Protein AF-A0A7V3N917-F1 (afdb_monomer_lite)

Sequence (293 aa):
MSQDPRQLLKQELAMVSVADEQGWLEYLPLAARLAALGEPEPLARWPELVRPFGGCLEPLLVERSEEGIWDLEHSVGKDLGLGVIDAQDFFCFLRREGGILPERGSRMLAAWIEAAERTVLDEEAALTLRKFLRRFPLPVVDRLAVVDAAKSFAEESILAAAARPCPIVDYQWPPLPSSVPALAEVGQLDAGTPSDRLKRYFERLDVGVEMPSLGKLAVSRRIDDRWRVVIDIERDDGTVPDIEMVRLGRLPGQPATDAPGRWLVDLRPWEHLQRLRLMESPLVVGFQNGHRL

Secondary structure (DSSP, 8-state):
-PPPHHHHHHHHHHH---SSHHHHHHHHHHHHHHHHTT--HHHHTHHHHHGGGTTTHHHHHHHHHHHHHHHHHH--HHHHHHHHHHHHHHHHHHHHHGGGS-HHHHHHHHHHHHHHHHPPP-HHHHHHHHHHHHHS---GGGS-HHHHT---HHHHHHHHTTSPPSS-----PPPPPTTSPPHHHH--EETTEEPHHHHHHH-EEEEEEEETTTEEEEEEEEE-TTSEEEEEEEETTSPPP-EEEEEETTEEPEE-SSSTTEEEEE-TTS-HHHHHHHHTSPEEEEETTS-B-

Structure (mmCIF, N/CA/C/O backbone):
data_AF-A0A7V3N917-F1
#
_entry.id   AF-A0A7V3N917-F1
#
loop_
_atom_site.group_PDB
_atom_site.id
_atom_site.type_symbol
_atom_site.label_atom_id
_atom_site.label_alt_id
_atom_site.label_comp_id
_atom_site.label_asym_id
_atom_site.label_entity_id
_atom_site.label_seq_id
_atom_site.pdbx_PDB_ins_code
_atom_site.Cartn_x
_atom_site.Cartn_y
_atom_site.Cartn_z
_atom_site.occupancy
_atom_site.B_iso_or_equiv
_atom_site.auth_seq_id
_atom_site.auth_comp_id
_atom_site.auth_asym_id
_atom_site.auth_atom_id
_atom_site.pdbx_PDB_model_num
ATOM 1 N N . MET A 1 1 ? -14.183 17.933 -24.012 1.00 46.44 1 MET A N 1
ATOM 2 C CA . MET A 1 1 ? -13.471 17.027 -24.939 1.00 46.44 1 MET A CA 1
ATOM 3 C C . MET A 1 1 ? -12.402 16.314 -24.125 1.00 46.44 1 MET A C 1
ATOM 5 O O . MET A 1 1 ? -11.520 16.998 -23.630 1.00 46.44 1 MET A O 1
ATOM 9 N N . SER A 1 2 ? -12.527 15.007 -23.872 1.00 56.59 2 SER A N 1
ATOM 10 C CA . SER A 1 2 ? -11.475 14.255 -23.163 1.00 56.59 2 SER A CA 1
ATOM 11 C C . SER A 1 2 ? -10.289 14.101 -24.111 1.00 56.59 2 SER A C 1
ATOM 13 O O . SER A 1 2 ? -10.481 13.626 -25.229 1.00 56.59 2 SER A O 1
ATOM 15 N N . GLN A 1 3 ? -9.100 14.550 -23.711 1.00 76.25 3 GLN A N 1
ATOM 16 C CA . GLN A 1 3 ? -7.868 14.278 -24.457 1.00 76.25 3 GLN A CA 1
ATOM 17 C C . GLN A 1 3 ? -7.610 12.760 -24.479 1.00 76.25 3 GLN A C 1
ATOM 19 O O . GLN A 1 3 ? -7.934 12.073 -23.510 1.00 76.25 3 GLN A O 1
ATOM 24 N N . ASP A 1 4 ? -7.080 12.237 -25.591 1.00 89.19 4 ASP A N 1
ATOM 25 C CA . ASP A 1 4 ? -6.696 10.822 -25.718 1.00 89.19 4 ASP A CA 1
ATOM 26 C C . ASP A 1 4 ? -5.598 10.506 -24.679 1.00 89.19 4 ASP A C 1
ATOM 28 O O . ASP A 1 4 ? -4.537 11.139 -24.728 1.00 89.19 4 ASP A O 1
ATOM 32 N N . PRO A 1 5 ? -5.813 9.550 -23.752 1.00 87.62 5 PRO A N 1
ATOM 33 C CA . PRO A 1 5 ? -4.830 9.177 -22.734 1.00 87.62 5 PRO A CA 1
ATOM 34 C C . PRO A 1 5 ? -3.448 8.833 -23.293 1.00 87.62 5 PRO A C 1
ATOM 36 O O . PRO A 1 5 ? -2.439 9.141 -22.663 1.00 87.62 5 PRO A O 1
ATOM 39 N N . ARG A 1 6 ? -3.378 8.251 -24.497 1.00 91.94 6 ARG A N 1
ATOM 40 C CA . ARG A 1 6 ? -2.100 7.929 -25.150 1.00 91.94 6 ARG A CA 1
ATOM 41 C C . ARG A 1 6 ? -1.345 9.184 -25.563 1.00 91.94 6 ARG A C 1
ATOM 43 O O . ARG A 1 6 ? -0.131 9.243 -25.425 1.00 91.94 6 ARG A O 1
ATOM 50 N N . GLN A 1 7 ? -2.055 10.208 -26.036 1.00 93.06 7 GLN A N 1
ATOM 51 C CA . GLN A 1 7 ? -1.436 11.487 -26.389 1.00 93.06 7 GLN A CA 1
ATOM 52 C C . GLN A 1 7 ? -0.922 12.223 -25.151 1.00 93.06 7 GLN A C 1
ATOM 54 O O . GLN A 1 7 ? 0.152 12.812 -25.206 1.00 93.06 7 GLN A O 1
ATOM 59 N N . LEU A 1 8 ? -1.644 12.142 -24.031 1.00 91.00 8 LEU A N 1
ATOM 60 C CA . LEU A 1 8 ? -1.175 12.682 -22.754 1.00 91.00 8 LEU A CA 1
ATOM 61 C C . LEU A 1 8 ? 0.083 11.963 -22.261 1.00 91.00 8 LEU A C 1
ATOM 63 O O . LEU A 1 8 ? 1.068 12.622 -21.957 1.00 91.00 8 LEU A O 1
ATOM 67 N N . LEU A 1 9 ? 0.088 10.627 -22.260 1.00 91.44 9 LEU A N 1
ATOM 68 C CA . LEU A 1 9 ? 1.268 9.853 -21.867 1.00 91.44 9 LEU A CA 1
ATOM 69 C C . LEU A 1 9 ? 2.465 10.125 -22.781 1.00 91.44 9 LEU A C 1
ATOM 71 O O . LEU A 1 9 ? 3.581 10.235 -22.295 1.00 91.44 9 LEU A O 1
ATOM 75 N N . LYS A 1 10 ? 2.257 10.295 -24.092 1.00 93.75 10 LYS A N 1
ATOM 76 C CA . LYS A 1 10 ? 3.325 10.708 -25.018 1.00 93.75 10 LYS A CA 1
ATOM 77 C C . LYS A 1 10 ? 3.882 12.088 -24.699 1.00 93.75 10 LYS A C 1
ATOM 79 O O . LYS A 1 10 ? 5.085 12.287 -24.819 1.00 93.75 10 LYS A O 1
ATOM 84 N N . GLN A 1 11 ? 3.021 13.037 -24.334 1.00 93.31 11 GLN A N 1
ATOM 85 C CA . GLN A 1 11 ? 3.448 14.374 -23.922 1.00 93.31 11 GLN A CA 1
ATOM 86 C C . GLN A 1 11 ? 4.248 14.312 -22.623 1.00 93.31 11 GLN A C 1
ATOM 88 O O . GLN A 1 11 ? 5.310 14.919 -22.551 1.00 93.31 11 GLN A O 1
ATOM 93 N N . GLU A 1 12 ? 3.777 13.550 -21.635 1.00 91.94 12 GLU A N 1
ATOM 94 C CA . GLU A 1 12 ? 4.487 13.338 -20.370 1.00 91.94 12 GLU A CA 1
ATOM 95 C C . GLU A 1 12 ? 5.838 12.656 -20.609 1.00 91.94 12 GLU A C 1
ATOM 97 O O . GLU A 1 12 ? 6.865 13.190 -20.203 1.00 91.94 12 GLU A O 1
ATOM 102 N N . LEU A 1 13 ? 5.872 11.578 -21.394 1.00 92.69 13 LEU A N 1
ATOM 103 C CA . LEU A 1 13 ? 7.103 10.877 -21.756 1.00 92.69 13 LEU A CA 1
ATOM 104 C C . LEU A 1 13 ? 8.095 11.769 -22.522 1.00 92.69 13 LEU A C 1
ATOM 106 O O . LEU A 1 13 ? 9.300 11.656 -22.325 1.00 92.69 13 LEU A O 1
ATOM 110 N N . ALA A 1 14 ? 7.612 12.667 -23.386 1.00 91.62 14 ALA A N 1
ATOM 111 C CA . ALA A 1 14 ? 8.459 13.606 -24.122 1.00 91.62 14 ALA A CA 1
ATOM 112 C C . ALA A 1 14 ? 9.087 14.691 -23.229 1.00 91.62 14 ALA A C 1
ATOM 114 O O . ALA A 1 14 ? 10.061 15.319 -23.642 1.00 91.62 14 ALA A O 1
ATOM 115 N N . MET A 1 15 ? 8.536 14.923 -22.033 1.00 91.62 15 MET A N 1
ATOM 116 C CA . MET A 1 15 ? 9.111 15.828 -21.033 1.00 91.62 15 MET A CA 1
ATOM 117 C C . MET A 1 15 ? 10.143 15.139 -20.133 1.00 91.62 15 MET A C 1
ATOM 119 O O . MET A 1 15 ? 10.922 15.835 -19.484 1.00 91.62 15 MET A O 1
ATOM 123 N N . VAL A 1 16 ? 10.173 13.802 -20.096 1.00 91.25 16 VAL A N 1
ATOM 124 C CA . VAL A 1 16 ? 11.141 13.053 -19.288 1.00 91.25 16 VAL A CA 1
ATOM 125 C C . VAL A 1 16 ? 12.517 13.090 -19.951 1.00 91.25 16 VAL A C 1
ATOM 127 O O . VAL A 1 16 ? 12.701 12.666 -21.094 1.00 91.25 16 VAL A O 1
ATOM 130 N N . SER A 1 17 ? 13.505 13.583 -19.208 1.00 90.31 17 SER A N 1
ATOM 131 C CA . SER A 1 17 ? 14.905 13.590 -19.622 1.00 90.31 17 SER A CA 1
ATOM 132 C C . SER A 1 17 ? 15.619 12.364 -19.063 1.00 90.31 17 SER A C 1
ATOM 134 O O . SER A 1 17 ? 15.904 12.307 -17.873 1.00 90.31 17 SER A O 1
ATOM 136 N N . VAL A 1 18 ? 15.990 11.417 -19.925 1.00 87.81 18 VAL A N 1
ATOM 137 C CA . VAL A 1 18 ? 16.764 10.222 -19.537 1.00 87.81 18 VAL A CA 1
ATOM 138 C C . VAL A 1 18 ? 18.265 10.533 -19.566 1.00 87.81 18 VAL A C 1
ATOM 140 O O . VAL A 1 18 ? 19.016 10.002 -20.384 1.00 87.81 18 VAL A O 1
ATOM 143 N N . ALA A 1 19 ? 18.684 11.487 -18.734 1.00 87.69 19 ALA A N 1
ATOM 144 C CA . ALA A 1 19 ? 20.090 11.878 -18.592 1.00 87.69 19 ALA A CA 1
ATOM 145 C C . ALA A 1 19 ? 20.808 11.092 -17.482 1.00 87.69 19 ALA A C 1
ATOM 147 O O . ALA A 1 19 ? 22.032 10.973 -17.510 1.00 87.69 19 ALA A O 1
ATOM 148 N N . ASP A 1 20 ? 20.044 10.557 -16.533 1.00 87.81 20 ASP A N 1
ATOM 149 C CA . ASP A 1 20 ? 20.505 9.834 -15.355 1.00 87.81 20 ASP A CA 1
ATOM 150 C C . ASP A 1 20 ? 19.544 8.684 -14.990 1.00 87.81 20 ASP A C 1
ATOM 152 O O . ASP A 1 20 ? 18.555 8.417 -15.683 1.00 87.81 20 ASP A O 1
ATOM 156 N N . GLU A 1 21 ? 19.881 7.976 -13.912 1.00 87.50 21 GLU A N 1
ATOM 157 C CA . GLU A 1 21 ? 19.151 6.811 -13.404 1.00 87.50 21 GLU A CA 1
ATOM 158 C C . GLU A 1 21 ? 17.721 7.175 -12.975 1.00 87.50 21 GLU A C 1
ATOM 160 O O . GLU A 1 21 ? 16.782 6.431 -13.259 1.00 87.50 21 GLU A O 1
ATOM 165 N N . GLN A 1 22 ? 17.535 8.357 -12.380 1.00 87.31 22 GLN A N 1
ATOM 166 C CA . GLN A 1 22 ? 16.228 8.853 -11.950 1.00 87.31 22 GLN A CA 1
ATOM 167 C C . GLN A 1 22 ? 15.316 9.135 -13.149 1.00 87.31 22 GLN A C 1
ATOM 169 O O . GLN A 1 22 ? 14.180 8.665 -13.194 1.00 87.31 22 GLN A O 1
ATOM 174 N N . GLY A 1 23 ? 15.826 9.831 -14.167 1.00 89.00 23 GLY A N 1
ATOM 175 C CA . GLY A 1 23 ? 15.083 10.075 -15.400 1.00 89.00 23 GLY A CA 1
ATOM 176 C C . GLY A 1 23 ? 14.716 8.782 -16.132 1.00 89.00 23 GLY A C 1
ATOM 177 O O . GLY A 1 23 ? 13.667 8.698 -16.770 1.00 89.00 23 GLY A O 1
ATOM 178 N N . TRP A 1 24 ? 15.543 7.739 -16.018 1.00 90.50 24 TRP A N 1
ATOM 179 C CA . TRP A 1 24 ? 15.208 6.410 -16.531 1.00 90.50 24 TRP A CA 1
ATOM 180 C C . TRP A 1 24 ? 14.084 5.735 -15.731 1.00 90.50 24 TRP A C 1
ATOM 182 O O . TRP A 1 24 ? 13.151 5.199 -16.334 1.00 90.50 24 TRP A O 1
ATOM 192 N N . LEU A 1 25 ? 14.132 5.808 -14.398 1.00 89.69 25 LEU A N 1
ATOM 193 C CA . LEU A 1 25 ? 13.080 5.292 -13.516 1.00 89.69 25 LEU A CA 1
ATOM 194 C C . LEU A 1 25 ? 11.744 6.027 -13.695 1.00 89.69 25 LEU A C 1
ATOM 196 O O . LEU A 1 25 ? 10.700 5.410 -13.526 1.00 89.69 25 LEU A O 1
ATOM 200 N N . GLU A 1 26 ? 11.752 7.300 -14.092 1.00 91.06 26 GLU A N 1
ATOM 201 C CA . GLU A 1 26 ? 10.542 8.059 -14.449 1.00 91.06 26 GLU A CA 1
ATOM 202 C C . GLU A 1 26 ? 10.021 7.714 -15.854 1.00 91.06 26 GLU A C 1
ATOM 204 O O . GLU A 1 26 ? 8.813 7.675 -16.100 1.00 91.06 26 GLU A O 1
ATOM 209 N N . TYR A 1 27 ? 10.928 7.433 -16.792 1.00 94.31 27 TYR A N 1
ATOM 210 C CA . TYR A 1 27 ? 10.584 7.063 -18.164 1.00 94.31 27 TYR A CA 1
ATOM 211 C C . TYR A 1 27 ? 9.875 5.707 -18.236 1.00 94.31 27 TYR A C 1
ATOM 213 O O . TYR A 1 27 ? 8.898 5.533 -18.973 1.00 94.31 27 TYR A O 1
ATOM 221 N N . LEU A 1 28 ? 10.396 4.728 -17.497 1.00 93.38 28 LEU A N 1
ATOM 222 C CA . LEU A 1 28 ? 10.034 3.325 -17.647 1.00 93.38 28 LEU A CA 1
ATOM 223 C C . LEU A 1 28 ? 8.551 3.026 -17.338 1.00 93.38 28 LEU A C 1
ATOM 225 O O . LEU A 1 28 ? 7.911 2.389 -18.181 1.00 93.38 28 LEU A O 1
ATOM 229 N N . PRO A 1 29 ? 7.958 3.523 -16.233 1.00 92.44 29 PRO A N 1
ATOM 230 C CA . PRO A 1 29 ? 6.534 3.367 -15.933 1.00 92.44 29 PRO A CA 1
ATOM 231 C C . PRO A 1 29 ? 5.626 3.897 -17.049 1.00 92.44 29 PRO A C 1
ATOM 233 O O . PRO A 1 29 ? 4.689 3.224 -17.489 1.00 92.44 29 PRO A O 1
ATOM 236 N N . LEU A 1 30 ? 5.937 5.089 -17.566 1.00 93.75 30 LEU A N 1
ATOM 237 C CA . LEU A 1 30 ? 5.159 5.746 -18.618 1.00 93.75 30 LEU A CA 1
ATOM 238 C C . LEU A 1 30 ? 5.235 4.972 -19.940 1.00 93.75 30 LEU A C 1
ATOM 240 O O . LEU A 1 30 ? 4.216 4.767 -20.609 1.00 93.75 30 LEU A O 1
ATOM 244 N N . ALA A 1 31 ? 6.431 4.507 -20.308 1.00 95.94 31 ALA A N 1
ATOM 245 C CA . ALA A 1 31 ? 6.647 3.696 -21.500 1.00 95.94 31 ALA A CA 1
ATOM 246 C C . ALA A 1 31 ? 5.937 2.334 -21.398 1.00 95.94 31 ALA A C 1
ATOM 248 O O . ALA A 1 31 ? 5.291 1.901 -22.356 1.00 95.94 31 ALA A O 1
ATOM 249 N N . ALA A 1 32 ? 5.987 1.688 -20.229 1.00 95.19 32 ALA A N 1
ATOM 250 C CA . ALA A 1 32 ? 5.295 0.429 -19.966 1.00 95.19 32 ALA A CA 1
ATOM 251 C C . ALA A 1 32 ? 3.768 0.572 -20.061 1.00 95.19 32 ALA A C 1
ATOM 253 O O . ALA A 1 32 ? 3.099 -0.270 -20.670 1.00 95.19 32 ALA A O 1
ATOM 254 N N . ARG A 1 33 ? 3.211 1.672 -19.541 1.00 94.38 33 ARG A N 1
ATOM 255 C CA . ARG A 1 33 ? 1.780 1.978 -19.652 1.00 94.38 33 ARG A CA 1
ATOM 256 C C . ARG A 1 33 ? 1.350 2.260 -21.092 1.00 94.38 33 ARG A C 1
ATOM 258 O O . ARG A 1 33 ? 0.297 1.785 -21.517 1.00 94.38 33 ARG A O 1
ATOM 265 N N . LEU A 1 34 ? 2.157 2.985 -21.869 1.00 95.38 34 LEU A N 1
ATOM 266 C CA . LEU A 1 34 ? 1.914 3.178 -23.306 1.00 95.38 34 LEU A CA 1
ATOM 267 C C . LEU A 1 34 ? 1.905 1.845 -24.062 1.00 95.38 34 LEU A C 1
ATOM 269 O O . LEU A 1 34 ? 0.990 1.598 -24.850 1.00 95.38 34 LEU A O 1
ATOM 273 N N . ALA A 1 35 ? 2.845 0.950 -23.751 1.00 95.12 35 ALA A N 1
ATOM 274 C CA . ALA A 1 35 ? 2.877 -0.389 -24.327 1.00 95.12 35 ALA A CA 1
ATOM 275 C C . ALA A 1 35 ? 1.623 -1.203 -23.970 1.00 95.12 35 ALA A C 1
ATOM 277 O O . ALA A 1 35 ? 1.084 -1.915 -24.819 1.00 95.12 35 ALA A O 1
ATOM 278 N N . ALA A 1 36 ? 1.104 -1.067 -22.747 1.00 92.75 36 ALA A N 1
ATOM 279 C CA . ALA A 1 36 ? -0.171 -1.667 -22.351 1.00 92.75 36 ALA A CA 1
ATOM 280 C C . ALA A 1 36 ? -1.385 -1.086 -23.088 1.00 92.75 36 ALA A C 1
ATOM 282 O O . ALA A 1 36 ? -2.365 -1.789 -23.329 1.00 92.75 36 ALA A O 1
ATOM 283 N N . LEU A 1 37 ? -1.297 0.163 -23.535 1.00 92.69 37 LEU A N 1
ATOM 284 C CA . LEU A 1 37 ? -2.304 0.815 -24.371 1.00 92.69 37 LEU A CA 1
ATOM 285 C C . LEU A 1 37 ? -2.124 0.567 -25.878 1.00 92.69 37 LEU A C 1
ATOM 287 O O . LEU A 1 37 ? -2.827 1.180 -26.688 1.00 92.69 37 LEU A O 1
ATOM 291 N N . GLY A 1 38 ? -1.229 -0.349 -26.256 1.00 92.25 38 GLY A N 1
ATOM 292 C CA . GLY A 1 38 ? -1.011 -0.769 -27.640 1.00 92.25 38 GLY A CA 1
ATOM 293 C C . GLY A 1 38 ? 0.040 0.040 -28.397 1.00 92.25 38 GLY A C 1
ATOM 294 O O . GLY A 1 38 ? 0.096 -0.064 -29.618 1.00 92.25 38 GLY A O 1
ATOM 295 N N . GLU A 1 39 ? 0.861 0.828 -27.700 1.00 95.12 39 GLU A N 1
ATOM 296 C CA . GLU A 1 39 ? 1.966 1.601 -28.277 1.00 95.12 39 GLU A CA 1
ATOM 297 C C . GLU A 1 39 ? 3.311 1.150 -27.683 1.00 95.12 39 GLU A C 1
ATOM 299 O O . GLU A 1 39 ? 3.798 1.758 -26.727 1.00 95.12 39 GLU A O 1
ATOM 304 N N . PRO A 1 40 ? 3.888 0.034 -28.167 1.00 94.62 40 PRO A N 1
ATOM 305 C CA . PRO A 1 40 ? 5.074 -0.580 -27.571 1.00 94.62 40 PRO A CA 1
ATOM 306 C C . PRO A 1 40 ? 6.393 0.119 -27.925 1.00 94.62 40 PRO A C 1
ATOM 308 O O . PRO A 1 40 ? 7.401 -0.127 -27.264 1.00 94.62 40 PRO A O 1
ATOM 311 N N . GLU A 1 41 ? 6.421 0.971 -28.952 1.00 94.94 41 GLU A N 1
ATOM 312 C CA . GLU A 1 41 ? 7.646 1.583 -29.480 1.00 94.94 41 GLU A CA 1
ATOM 313 C C . GLU A 1 41 ? 8.460 2.355 -28.432 1.00 94.94 41 GLU A C 1
ATOM 315 O O . GLU A 1 41 ? 9.686 2.237 -28.453 1.00 94.94 41 GLU A O 1
ATOM 320 N N . PRO A 1 42 ? 7.855 3.123 -27.503 1.00 94.50 42 PRO A N 1
ATOM 321 C CA . PRO A 1 42 ? 8.616 3.766 -26.443 1.00 94.50 42 PRO A CA 1
ATOM 322 C C . PRO A 1 42 ? 9.271 2.746 -25.512 1.00 94.50 42 PRO A C 1
ATOM 324 O O . PRO A 1 42 ? 10.465 2.845 -25.245 1.00 94.50 42 PRO A O 1
ATOM 327 N N . LEU A 1 43 ? 8.529 1.720 -25.082 1.00 95.50 43 LEU A N 1
ATOM 328 C CA . LEU A 1 43 ? 9.081 0.694 -24.202 1.00 95.50 43 LEU A CA 1
ATOM 329 C C . LEU A 1 43 ? 10.242 -0.038 -24.876 1.00 95.50 43 LEU A C 1
ATOM 331 O O . LEU A 1 43 ? 11.282 -0.190 -24.255 1.00 95.50 43 LEU A O 1
ATOM 335 N N . ALA A 1 44 ? 10.134 -0.387 -26.158 1.00 93.81 44 ALA A N 1
ATOM 336 C CA . ALA A 1 44 ? 11.188 -1.095 -26.890 1.00 93.81 44 ALA A CA 1
ATOM 337 C C . ALA A 1 44 ? 12.564 -0.387 -26.885 1.00 93.81 44 ALA A C 1
ATOM 339 O O . ALA A 1 44 ? 13.584 -1.024 -27.142 1.00 93.81 44 ALA A O 1
ATOM 340 N N . ARG A 1 45 ? 12.617 0.918 -26.580 1.00 92.56 45 ARG A N 1
ATOM 341 C CA . ARG A 1 45 ? 13.859 1.703 -26.481 1.00 92.56 45 ARG A CA 1
ATOM 342 C C . ARG A 1 45 ? 14.557 1.581 -25.128 1.00 92.56 45 ARG A C 1
ATOM 344 O O . ARG A 1 45 ? 15.710 1.997 -25.008 1.00 92.56 45 ARG A O 1
ATOM 351 N N . TRP A 1 46 ? 13.898 1.023 -24.112 1.00 91.38 46 TRP A N 1
ATOM 352 C CA . TRP A 1 46 ? 14.435 0.937 -22.752 1.00 91.38 46 TRP A CA 1
ATOM 353 C C . TRP A 1 46 ? 15.840 0.297 -22.669 1.00 91.38 46 TRP A C 1
ATOM 355 O O . TRP A 1 46 ? 16.658 0.836 -21.916 1.00 91.38 46 TRP A O 1
ATOM 365 N N . PRO A 1 47 ? 16.198 -0.754 -23.449 1.00 89.94 47 PRO A N 1
ATOM 366 C CA . PRO A 1 47 ? 17.524 -1.368 -23.355 1.00 89.94 47 PRO A CA 1
ATOM 367 C C . PRO A 1 47 ? 18.641 -0.446 -23.859 1.00 89.94 47 PRO A C 1
ATOM 369 O O . PRO A 1 47 ? 19.772 -0.500 -23.381 1.00 89.94 47 PRO A O 1
ATOM 372 N N . GLU A 1 48 ? 18.341 0.417 -24.833 1.00 90.75 48 GLU A N 1
ATOM 373 C CA . GLU A 1 48 ? 19.294 1.412 -25.332 1.00 90.75 48 GLU A CA 1
ATOM 374 C C . GLU A 1 48 ? 19.482 2.539 -24.318 1.00 90.75 48 GLU A C 1
ATOM 376 O O . GLU A 1 48 ? 20.606 2.987 -24.095 1.00 90.75 48 GLU A O 1
ATOM 381 N N . LEU A 1 49 ? 18.383 2.955 -23.683 1.00 89.31 49 LEU A N 1
ATOM 382 C CA . LEU A 1 49 ? 18.355 4.027 -22.692 1.00 89.31 49 LEU A CA 1
ATOM 383 C C . LEU A 1 49 ? 19.058 3.646 -21.388 1.00 89.31 49 LEU A C 1
ATOM 385 O O . LEU A 1 49 ? 19.657 4.511 -20.764 1.00 89.31 49 LEU A O 1
ATOM 389 N N . VAL A 1 50 ? 19.019 2.370 -20.994 1.00 88.00 50 VAL A N 1
ATOM 390 C CA . VAL A 1 50 ? 19.678 1.896 -19.767 1.00 88.00 50 VAL A CA 1
ATOM 391 C C . VAL A 1 50 ? 21.173 1.618 -19.955 1.00 88.00 50 VAL A C 1
ATOM 393 O O . VAL A 1 50 ? 21.934 1.550 -18.994 1.00 88.00 50 VAL A O 1
ATOM 396 N N . ARG A 1 51 ? 21.620 1.447 -21.206 1.00 86.69 51 ARG A N 1
ATOM 397 C CA . ARG A 1 51 ? 23.000 1.076 -21.556 1.00 86.69 51 ARG A CA 1
ATOM 398 C C . ARG A 1 51 ? 24.081 1.988 -20.949 1.00 86.69 51 ARG A C 1
ATOM 400 O O . ARG A 1 51 ? 25.123 1.446 -20.574 1.00 86.69 51 ARG A O 1
ATOM 407 N N . PRO A 1 52 ? 23.894 3.322 -20.849 1.00 85.50 52 PRO A N 1
ATOM 408 C CA . PRO A 1 52 ? 24.856 4.209 -20.194 1.00 85.50 52 PRO A CA 1
ATOM 409 C C . PRO A 1 52 ? 25.053 3.906 -18.702 1.00 85.50 52 PRO A C 1
ATOM 411 O O . PRO A 1 52 ? 26.141 4.140 -18.186 1.00 85.50 52 PRO A O 1
ATOM 414 N N . PHE A 1 53 ? 24.055 3.320 -18.033 1.00 80.06 53 PHE A N 1
ATOM 415 C CA . PHE A 1 53 ? 24.075 2.954 -16.609 1.00 80.06 53 PHE A CA 1
ATOM 416 C C . PHE A 1 53 ? 24.642 1.538 -16.388 1.00 80.06 53 PHE A C 1
ATOM 418 O O . PHE A 1 53 ? 24.167 0.785 -15.543 1.00 80.06 53 PHE A O 1
ATOM 425 N N . GLY A 1 54 ? 25.605 1.123 -17.220 1.00 66.12 54 GLY A N 1
ATOM 426 C CA . GLY A 1 54 ? 26.080 -0.260 -17.345 1.00 66.12 54 GLY A CA 1
ATOM 427 C C . GLY A 1 54 ? 26.245 -1.014 -16.017 1.00 66.12 54 GLY A C 1
ATOM 428 O O . GLY A 1 54 ? 26.832 -0.507 -15.072 1.00 66.12 54 GLY A O 1
ATOM 429 N N . GLY A 1 55 ? 25.733 -2.247 -15.945 1.00 72.38 55 GLY A N 1
ATOM 430 C CA . GLY A 1 55 ? 25.793 -3.099 -14.745 1.00 72.38 55 GLY A CA 1
ATOM 431 C C . GLY A 1 55 ? 24.925 -2.642 -13.560 1.00 72.38 55 GLY A C 1
ATOM 432 O O . GLY A 1 55 ? 24.574 -3.482 -12.735 1.00 72.38 55 GLY A O 1
ATOM 433 N N . CYS A 1 56 ? 24.516 -1.370 -13.500 1.00 82.69 56 CYS A N 1
ATOM 434 C CA . CYS A 1 56 ? 23.708 -0.805 -12.416 1.00 82.69 56 CYS A CA 1
ATOM 435 C C . CYS A 1 56 ? 22.214 -1.130 -12.529 1.00 82.69 56 CYS A C 1
ATOM 437 O O . CYS A 1 56 ? 21.485 -0.912 -11.573 1.00 82.69 56 CYS A O 1
ATOM 439 N N . LEU A 1 57 ? 21.751 -1.706 -13.645 1.00 86.81 57 LEU A N 1
ATOM 440 C CA . LEU A 1 57 ? 20.341 -2.069 -13.830 1.00 86.81 57 LEU A CA 1
ATOM 441 C C . LEU A 1 57 ? 19.807 -2.977 -12.713 1.00 86.81 57 LEU A C 1
ATOM 443 O O . LEU A 1 57 ? 18.723 -2.735 -12.197 1.00 86.81 57 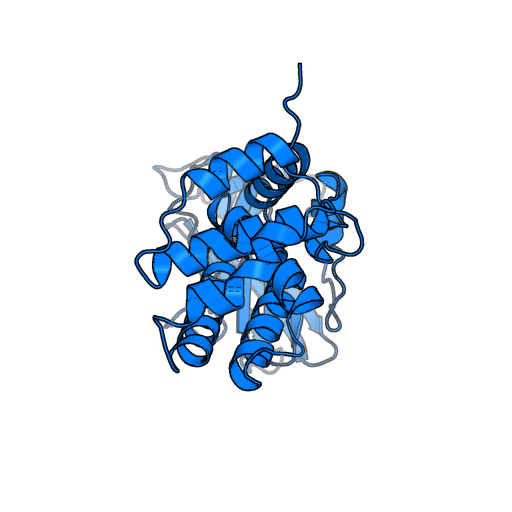LEU A O 1
ATOM 447 N N . GLU A 1 58 ? 20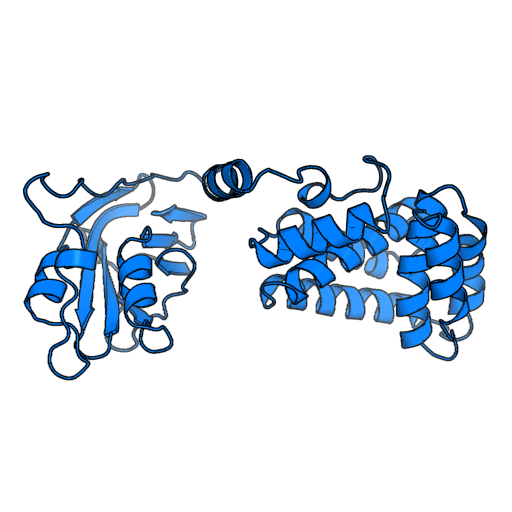.543 -4.029 -12.343 1.00 90.56 58 GLU A N 1
ATOM 448 C CA . GLU A 1 58 ? 20.097 -4.911 -11.260 1.00 90.56 58 GLU A CA 1
ATOM 449 C C . GLU A 1 58 ? 20.058 -4.178 -9.908 1.00 90.56 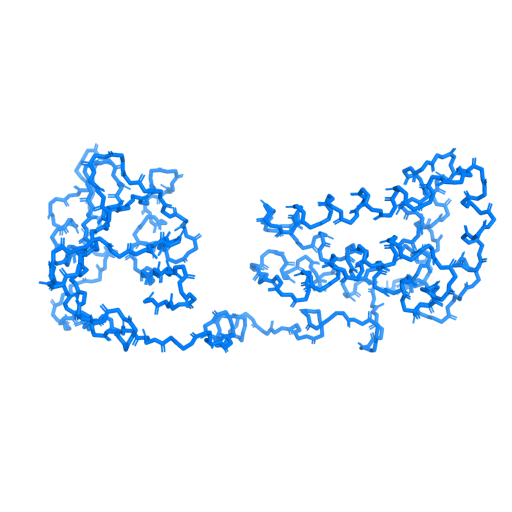58 GLU A C 1
ATOM 451 O O . GLU A 1 58 ? 18.993 -4.199 -9.293 1.00 90.56 58 GLU A O 1
ATOM 456 N N . PRO A 1 59 ? 21.133 -3.496 -9.458 1.00 92.06 59 PRO A N 1
ATOM 457 C CA . PRO A 1 59 ? 21.086 -2.646 -8.268 1.00 92.06 59 PRO A CA 1
ATOM 458 C C . PRO A 1 59 ? 19.929 -1.642 -8.258 1.00 92.06 59 PRO A C 1
ATOM 460 O O . PRO A 1 59 ? 19.206 -1.594 -7.272 1.00 92.06 59 PRO A O 1
ATOM 463 N N . LEU A 1 60 ? 19.696 -0.923 -9.359 1.00 91.25 60 LEU A N 1
ATOM 464 C CA . LEU A 1 60 ? 18.638 0.086 -9.467 1.00 91.25 60 LEU A CA 1
ATOM 465 C C . LEU A 1 60 ? 17.242 -0.511 -9.301 1.00 91.25 60 LEU A C 1
ATOM 467 O O . LEU A 1 60 ? 16.401 0.048 -8.605 1.00 91.25 60 LEU A O 1
ATOM 471 N N . LEU A 1 61 ? 16.981 -1.662 -9.927 1.00 91.25 61 LEU A N 1
ATOM 472 C CA . LEU A 1 61 ? 15.693 -2.341 -9.776 1.00 91.25 61 LEU A CA 1
ATOM 473 C C . LEU A 1 61 ? 15.503 -2.891 -8.366 1.00 91.25 61 LEU A C 1
ATOM 475 O O . LEU A 1 61 ? 14.383 -2.876 -7.861 1.00 91.25 61 LEU A O 1
ATOM 479 N N . VAL A 1 62 ? 16.573 -3.388 -7.740 1.00 93.62 62 VAL A N 1
ATOM 480 C CA . VAL A 1 62 ? 16.536 -3.858 -6.352 1.00 93.62 62 VAL A CA 1
ATOM 481 C C . VAL A 1 62 ? 16.223 -2.692 -5.418 1.00 93.62 62 VAL A C 1
ATOM 483 O O . VAL A 1 62 ? 15.239 -2.776 -4.693 1.00 93.62 62 VAL A O 1
ATOM 486 N N . GLU A 1 63 ? 16.993 -1.607 -5.493 1.00 94.12 63 GLU A N 1
ATOM 487 C CA . GLU A 1 63 ? 16.822 -0.410 -4.664 1.00 94.12 63 GLU A CA 1
ATOM 488 C C . GLU A 1 63 ? 15.423 0.182 -4.834 1.00 94.12 63 GLU A C 1
ATOM 490 O O . GLU A 1 63 ? 14.698 0.335 -3.855 1.00 94.12 63 GLU A O 1
ATOM 495 N N . ARG A 1 64 ? 14.969 0.379 -6.080 1.00 94.12 64 ARG A N 1
ATOM 496 C CA . ARG A 1 64 ? 13.623 0.904 -6.331 1.00 94.12 64 ARG A CA 1
ATOM 497 C C . ARG A 1 64 ? 12.520 -0.005 -5.786 1.00 94.12 64 ARG A C 1
ATOM 499 O O . ARG A 1 64 ? 11.498 0.487 -5.318 1.00 94.12 64 ARG A O 1
ATOM 506 N N . SER A 1 65 ? 12.705 -1.324 -5.848 1.00 94.44 65 SER A N 1
ATOM 507 C CA . SER A 1 65 ? 11.738 -2.277 -5.287 1.00 94.44 65 SER A CA 1
ATOM 508 C C . SER A 1 65 ? 11.725 -2.244 -3.759 1.00 94.44 65 SER A C 1
ATOM 510 O O . SER A 1 65 ? 10.659 -2.350 -3.163 1.00 94.44 65 SER A O 1
ATOM 512 N N . GLU A 1 66 ? 12.889 -2.108 -3.119 1.00 93.19 66 GLU A N 1
ATOM 513 C CA . GLU A 1 66 ? 13.011 -1.996 -1.661 1.00 93.19 66 GLU A CA 1
ATOM 514 C C . GLU A 1 66 ? 12.364 -0.702 -1.152 1.00 93.19 66 GLU A C 1
ATOM 516 O O . GLU A 1 66 ? 11.558 -0.753 -0.221 1.00 93.19 66 GLU A O 1
ATOM 521 N N . GLU A 1 67 ? 12.632 0.428 -1.811 1.00 93.88 67 GLU A N 1
ATOM 522 C CA . GLU A 1 67 ? 11.946 1.699 -1.552 1.00 93.88 67 GLU A CA 1
ATOM 523 C C . GLU A 1 67 ? 10.436 1.569 -1.743 1.00 93.88 67 GLU A C 1
ATOM 525 O O . GLU A 1 67 ? 9.665 1.957 -0.874 1.00 93.88 67 GLU A O 1
ATOM 530 N N . GLY A 1 68 ? 10.006 0.966 -2.853 1.00 92.81 68 GLY A N 1
ATOM 531 C CA . GLY A 1 68 ? 8.593 0.790 -3.157 1.00 92.81 68 GLY A CA 1
ATOM 532 C C . GLY A 1 68 ? 7.859 -0.080 -2.135 1.00 92.81 68 GLY A C 1
ATOM 533 O O . GLY A 1 68 ? 6.715 0.214 -1.792 1.00 92.81 68 GLY A O 1
ATOM 534 N N . ILE A 1 69 ? 8.497 -1.132 -1.615 1.00 87.06 69 ILE A N 1
ATOM 535 C CA . ILE A 1 69 ? 7.943 -1.941 -0.518 1.00 87.06 69 ILE A CA 1
ATOM 536 C C . ILE A 1 69 ? 7.844 -1.100 0.755 1.00 87.06 69 ILE A C 1
ATOM 538 O O . ILE A 1 69 ? 6.789 -1.079 1.390 1.00 87.06 69 ILE A O 1
ATOM 542 N N . TRP A 1 70 ? 8.909 -0.377 1.103 1.00 89.12 70 TRP A N 1
ATOM 543 C CA . TRP A 1 70 ? 8.922 0.483 2.283 1.00 89.12 70 TRP A CA 1
ATOM 544 C C . TRP A 1 70 ? 7.827 1.559 2.213 1.00 89.12 70 TRP A C 1
ATOM 546 O O . TRP A 1 70 ? 7.090 1.747 3.184 1.00 89.12 70 TRP A O 1
ATOM 556 N N . ASP A 1 71 ? 7.656 2.201 1.055 1.00 88.88 71 ASP A N 1
ATOM 557 C CA . ASP A 1 71 ? 6.622 3.205 0.811 1.00 88.88 71 ASP A CA 1
ATOM 558 C C . ASP A 1 71 ? 5.222 2.615 1.009 1.00 88.88 71 ASP A C 1
ATOM 560 O O . ASP A 1 71 ? 4.381 3.244 1.647 1.00 88.88 71 ASP A O 1
ATOM 564 N N . LEU A 1 72 ? 4.959 1.397 0.524 1.00 83.12 72 LEU A N 1
ATOM 565 C CA . LEU A 1 72 ? 3.661 0.733 0.703 1.00 83.12 72 LEU A CA 1
ATOM 566 C C . LEU A 1 72 ? 3.351 0.405 2.170 1.00 83.12 72 LEU A C 1
ATOM 568 O O . LEU A 1 72 ? 2.183 0.406 2.558 1.00 83.12 72 LEU A O 1
ATOM 572 N N . GLU A 1 73 ? 4.371 0.108 2.974 1.00 82.94 73 GLU A N 1
ATOM 573 C CA . GLU A 1 73 ? 4.222 -0.225 4.395 1.00 82.94 73 GLU A CA 1
ATOM 574 C C . GLU A 1 73 ? 4.015 1.012 5.280 1.00 82.94 73 GLU A C 1
ATOM 576 O O . GLU A 1 73 ? 3.334 0.929 6.306 1.00 82.94 73 GLU A O 1
ATOM 581 N N . HIS A 1 74 ? 4.589 2.154 4.891 1.00 77.44 74 HIS A N 1
ATOM 582 C CA . HIS A 1 74 ? 4.664 3.347 5.741 1.00 77.44 74 HIS A CA 1
ATOM 583 C C . HIS A 1 74 ? 3.835 4.533 5.233 1.00 77.44 74 HIS A C 1
ATOM 585 O O . HIS A 1 74 ? 3.609 5.483 5.988 1.00 77.44 74 HIS A O 1
ATOM 591 N N . SER A 1 75 ? 3.356 4.495 3.989 1.00 73.88 75 SER A N 1
ATOM 592 C CA . SER A 1 75 ? 2.541 5.565 3.412 1.00 73.88 75 SER A CA 1
ATOM 593 C C . SER A 1 75 ? 1.054 5.381 3.685 1.00 73.88 75 SER A C 1
ATOM 595 O O . SER A 1 75 ? 0.540 4.278 3.863 1.00 73.88 75 SER A O 1
ATOM 597 N N . VAL A 1 76 ? 0.331 6.497 3.655 1.00 69.25 76 VAL A N 1
ATOM 598 C CA . VAL A 1 76 ? -1.131 6.545 3.747 1.00 69.25 76 VAL A CA 1
ATOM 599 C C . VAL A 1 76 ? -1.682 7.552 2.745 1.00 69.25 76 VAL A C 1
ATOM 601 O O . VAL A 1 76 ? -0.956 8.387 2.203 1.00 69.25 76 VAL A O 1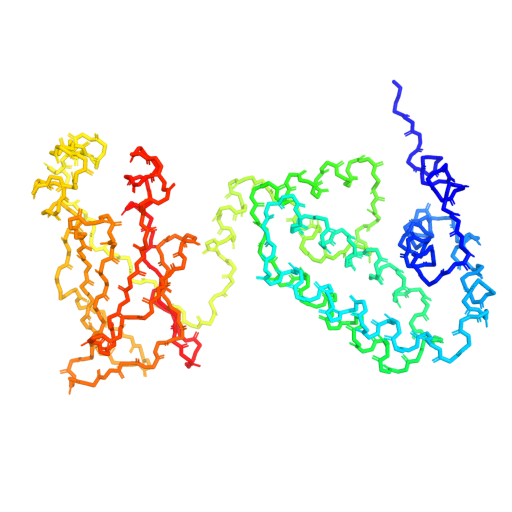
ATOM 604 N N . GLY A 1 77 ? -2.984 7.491 2.501 1.00 74.38 77 GLY A N 1
ATOM 605 C CA . GLY A 1 77 ? -3.705 8.464 1.703 1.00 74.38 77 GLY A CA 1
ATOM 606 C C . GLY A 1 77 ? -3.187 8.548 0.275 1.00 74.38 77 GLY A C 1
ATOM 607 O O . GLY A 1 77 ? -2.998 7.545 -0.416 1.00 74.38 77 GLY A O 1
ATOM 608 N N . LYS A 1 78 ? -2.968 9.775 -0.196 1.00 78.69 78 LYS A N 1
ATOM 609 C CA . LYS A 1 78 ? -2.521 10.026 -1.567 1.00 78.69 78 LYS A CA 1
ATOM 610 C C . LYS A 1 78 ? -1.209 9.309 -1.901 1.00 78.69 78 LYS A C 1
ATOM 612 O O . LYS A 1 78 ? -1.112 8.756 -2.995 1.00 78.69 78 LYS A O 1
ATOM 617 N N . ASP A 1 79 ? -0.246 9.302 -0.987 1.00 80.38 79 ASP A N 1
ATOM 618 C CA . ASP A 1 79 ? 1.093 8.757 -1.238 1.00 80.38 79 ASP A CA 1
ATOM 619 C C . ASP A 1 79 ? 1.046 7.232 -1.382 1.00 80.38 79 ASP A C 1
ATOM 621 O O . ASP A 1 79 ? 1.617 6.683 -2.321 1.00 80.38 79 ASP A O 1
ATOM 625 N N . LEU A 1 80 ? 0.220 6.560 -0.570 1.00 83.38 80 LEU A N 1
ATOM 626 C CA . LEU A 1 80 ? -0.082 5.136 -0.744 1.00 83.38 80 LEU A CA 1
ATOM 627 C C . LEU A 1 80 ? -0.716 4.851 -2.115 1.00 83.38 80 LEU A C 1
ATOM 629 O O . LEU A 1 80 ? -0.360 3.890 -2.796 1.00 83.38 80 LEU A O 1
ATOM 633 N N . GLY A 1 81 ? -1.645 5.709 -2.548 1.00 85.12 81 GLY A N 1
ATOM 634 C CA . GLY A 1 81 ? -2.257 5.613 -3.872 1.00 85.12 81 GLY A CA 1
ATOM 635 C C . GLY A 1 81 ? -1.244 5.751 -5.014 1.00 85.12 81 GLY A C 1
ATOM 636 O O . GLY A 1 81 ? -1.364 5.040 -6.010 1.00 85.12 81 GLY A O 1
ATOM 637 N N . LEU A 1 82 ? -0.252 6.636 -4.871 1.00 93.00 82 LEU A N 1
ATOM 638 C CA . LEU A 1 82 ? 0.839 6.803 -5.837 1.00 93.00 82 LEU A CA 1
ATOM 639 C C . LEU A 1 82 ? 1.777 5.590 -5.849 1.00 93.00 82 LEU A C 1
ATOM 641 O O . LEU A 1 82 ? 2.066 5.081 -6.927 1.00 93.00 82 LEU A O 1
ATOM 645 N N . GLY A 1 83 ? 2.158 5.056 -4.685 1.00 94.00 83 GLY A N 1
ATOM 646 C CA . GLY A 1 83 ? 3.006 3.859 -4.602 1.00 94.00 83 GLY A CA 1
ATOM 647 C C . GLY A 1 83 ? 2.394 2.633 -5.293 1.00 94.00 83 GLY A C 1
ATOM 648 O O . GLY A 1 83 ? 3.085 1.878 -5.974 1.00 94.00 83 GLY A O 1
ATOM 649 N N . VAL A 1 84 ? 1.071 2.462 -5.201 1.00 92.44 84 VAL A N 1
ATOM 650 C CA . VAL A 1 84 ? 0.350 1.378 -5.898 1.00 92.44 84 VAL A CA 1
ATOM 651 C C . VAL A 1 84 ? 0.267 1.616 -7.410 1.00 92.44 84 VAL A C 1
ATOM 653 O O . VAL A 1 84 ? 0.312 0.659 -8.186 1.00 92.44 84 VAL A O 1
ATOM 656 N N . ILE A 1 85 ? 0.150 2.875 -7.847 1.00 93.94 85 ILE A N 1
ATOM 657 C CA . ILE A 1 85 ? 0.204 3.234 -9.273 1.00 93.94 85 ILE A CA 1
ATOM 658 C C . ILE A 1 85 ? 1.573 2.867 -9.853 1.00 93.94 85 ILE A C 1
ATOM 660 O O . ILE A 1 85 ? 1.621 2.206 -10.892 1.00 93.94 85 ILE A O 1
ATOM 664 N N . ASP A 1 86 ? 2.650 3.228 -9.155 1.00 94.56 86 ASP A N 1
ATOM 665 C CA . ASP A 1 86 ? 4.019 2.901 -9.548 1.00 94.56 86 ASP A CA 1
ATOM 666 C C . ASP A 1 86 ? 4.216 1.386 -9.649 1.00 94.56 86 ASP A C 1
ATOM 668 O O . ASP A 1 86 ? 4.625 0.886 -10.698 1.00 94.56 86 ASP A O 1
ATOM 672 N N . ALA A 1 87 ? 3.841 0.634 -8.608 1.00 94.38 87 ALA A N 1
ATOM 673 C CA . ALA A 1 87 ? 3.943 -0.825 -8.609 1.00 94.38 87 ALA A CA 1
ATOM 674 C C . ALA A 1 87 ? 3.192 -1.458 -9.795 1.00 94.38 87 ALA A C 1
ATOM 676 O O . ALA A 1 87 ? 3.673 -2.409 -10.413 1.00 94.38 87 ALA A O 1
ATOM 677 N N . GLN A 1 88 ? 2.030 -0.912 -10.168 1.00 92.38 88 GLN A N 1
ATOM 678 C CA . GLN A 1 88 ? 1.277 -1.386 -11.328 1.00 92.38 88 GLN A CA 1
ATOM 679 C C . GLN A 1 88 ? 1.967 -1.082 -12.664 1.00 92.38 88 GLN A C 1
ATOM 681 O O . GLN A 1 88 ? 1.896 -1.884 -13.599 1.00 92.38 88 GLN A O 1
ATOM 686 N N . ASP A 1 89 ? 2.635 0.058 -12.782 1.00 94.56 89 ASP A N 1
ATOM 687 C CA . ASP A 1 89 ? 3.391 0.377 -13.989 1.00 94.56 89 ASP A CA 1
ATOM 688 C C . ASP A 1 89 ? 4.659 -0.472 -14.114 1.00 94.56 89 ASP A C 1
ATOM 690 O O . ASP A 1 89 ? 4.972 -0.968 -15.202 1.00 94.56 89 ASP A O 1
ATOM 694 N N . PHE A 1 90 ? 5.313 -0.776 -12.993 1.00 94.19 90 PHE A N 1
ATOM 695 C CA . PHE A 1 90 ? 6.395 -1.757 -12.957 1.00 94.19 90 PHE A CA 1
ATOM 696 C C . PHE A 1 90 ? 5.912 -3.193 -13.202 1.00 94.19 90 PHE A C 1
ATOM 698 O O . PHE A 1 90 ? 6.633 -3.977 -13.820 1.00 94.19 90 PHE A O 1
ATOM 705 N N . PHE A 1 91 ? 4.676 -3.540 -12.841 1.00 91.12 91 PHE A N 1
ATOM 706 C CA . PHE A 1 91 ? 4.055 -4.793 -13.277 1.00 91.12 91 PHE A CA 1
ATOM 707 C C . PHE A 1 91 ? 3.872 -4.846 -14.795 1.00 91.12 91 PHE A C 1
ATOM 709 O O . PHE A 1 91 ? 4.207 -5.857 -15.420 1.00 91.12 91 PHE A O 1
ATOM 716 N N . CYS A 1 92 ? 3.414 -3.752 -15.413 1.00 91.31 92 CYS A N 1
ATOM 717 C CA . CYS A 1 92 ? 3.308 -3.660 -16.871 1.00 91.31 92 CYS A CA 1
ATOM 718 C C . CYS A 1 92 ? 4.667 -3.868 -17.552 1.00 91.31 92 CYS A C 1
ATOM 720 O O . CYS A 1 92 ? 4.722 -4.519 -18.602 1.00 91.31 92 CYS A O 1
ATOM 722 N N . PHE A 1 93 ? 5.738 -3.338 -16.952 1.00 93.88 93 PHE A N 1
ATOM 723 C CA . PHE A 1 93 ? 7.114 -3.526 -17.403 1.00 93.88 93 PHE A CA 1
ATOM 724 C C . PHE A 1 93 ? 7.570 -4.981 -17.254 1.00 93.88 93 PHE A C 1
ATOM 726 O O . PHE A 1 93 ? 7.916 -5.619 -18.250 1.00 93.88 93 PHE A O 1
ATOM 733 N N . LEU A 1 94 ? 7.497 -5.541 -16.042 1.00 89.00 94 LEU A N 1
ATOM 734 C CA . LEU A 1 94 ? 7.933 -6.906 -15.740 1.00 89.00 94 LEU A CA 1
ATOM 735 C C . LEU A 1 94 ? 7.210 -7.942 -16.610 1.00 89.00 94 LEU A C 1
ATOM 737 O O . LEU A 1 94 ? 7.827 -8.884 -17.103 1.00 89.00 94 LEU A O 1
ATOM 741 N N . ARG A 1 95 ? 5.912 -7.750 -16.863 1.00 87.12 95 ARG A N 1
ATOM 742 C CA . ARG A 1 95 ? 5.113 -8.645 -17.709 1.00 87.12 95 ARG A CA 1
ATOM 743 C C . ARG A 1 95 ? 5.605 -8.702 -19.161 1.00 87.12 95 ARG A C 1
ATOM 745 O O . ARG A 1 95 ? 5.460 -9.739 -19.803 1.00 87.12 95 ARG A O 1
ATOM 752 N N . ARG A 1 96 ? 6.135 -7.596 -19.690 1.00 89.19 96 ARG A N 1
ATOM 753 C CA . ARG A 1 96 ? 6.583 -7.476 -21.091 1.00 89.19 96 ARG A CA 1
ATOM 754 C C . ARG A 1 96 ? 8.059 -7.819 -21.255 1.00 89.19 96 ARG A C 1
ATOM 756 O O . ARG A 1 96 ? 8.421 -8.499 -22.207 1.00 89.19 96 ARG A O 1
ATOM 763 N N . GLU A 1 97 ? 8.881 -7.398 -20.301 1.00 87.25 97 GLU A N 1
ATOM 764 C CA . GLU A 1 97 ? 10.342 -7.388 -20.427 1.00 87.25 97 GLU A CA 1
ATOM 765 C C . GLU A 1 97 ? 11.043 -8.308 -19.411 1.00 87.25 97 GLU A C 1
ATOM 767 O O . GLU A 1 97 ? 12.260 -8.469 -19.450 1.00 87.25 97 GLU A O 1
ATOM 772 N N . GLY A 1 98 ? 10.306 -8.977 -18.516 1.00 76.75 98 GLY A N 1
ATOM 773 C CA . GLY A 1 98 ? 10.882 -9.792 -17.437 1.00 76.75 98 GLY A CA 1
ATOM 774 C C . GLY A 1 98 ? 11.787 -10.937 -17.900 1.00 76.75 98 GLY A C 1
ATOM 775 O O . GLY A 1 98 ? 12.668 -11.357 -17.160 1.00 76.75 98 GLY A O 1
ATOM 776 N N . GLY A 1 99 ? 11.629 -11.411 -19.139 1.00 76.06 99 GLY A N 1
ATOM 777 C CA . GLY A 1 99 ? 12.487 -12.453 -19.714 1.00 76.06 99 GLY A CA 1
ATOM 778 C C . GLY A 1 99 ? 13.917 -12.007 -20.042 1.00 76.06 99 GLY A C 1
ATOM 779 O O . GLY A 1 99 ? 14.763 -12.859 -20.302 1.00 76.06 99 GLY A O 1
ATOM 780 N N . ILE A 1 100 ? 14.192 -10.699 -20.052 1.00 85.06 100 ILE A N 1
ATOM 781 C CA . ILE A 1 100 ? 15.513 -10.131 -20.368 1.00 85.06 100 ILE A CA 1
ATOM 782 C C . ILE A 1 100 ? 16.118 -9.329 -19.207 1.00 85.06 100 ILE A C 1
ATOM 784 O O . ILE A 1 100 ? 17.223 -8.799 -19.329 1.00 85.06 100 ILE A O 1
ATOM 788 N N . LEU A 1 101 ? 15.410 -9.248 -18.079 1.00 85.69 101 LEU A N 1
ATOM 789 C CA . LEU A 1 101 ? 15.886 -8.593 -16.870 1.00 85.69 101 LEU A CA 1
ATOM 790 C C . LEU A 1 101 ? 16.840 -9.498 -16.071 1.00 85.69 101 LEU A C 1
ATOM 792 O O . LEU A 1 101 ? 16.710 -10.724 -16.101 1.00 85.69 101 LEU A O 1
ATOM 796 N N . PRO A 1 102 ? 17.777 -8.914 -15.300 1.00 87.12 102 PRO A N 1
ATOM 797 C CA . PRO A 1 102 ? 18.572 -9.665 -14.334 1.00 87.12 102 PRO A CA 1
ATOM 798 C C . PRO A 1 102 ? 17.684 -10.419 -13.334 1.00 87.12 102 PRO A C 1
ATOM 800 O O . PRO A 1 102 ? 16.634 -9.917 -12.917 1.00 87.12 102 PRO A O 1
ATOM 803 N N . GLU A 1 103 ? 18.093 -11.627 -12.939 1.00 86.69 103 GLU A N 1
ATOM 804 C CA . GLU A 1 103 ? 17.255 -12.528 -12.137 1.00 86.69 103 GLU A CA 1
ATOM 805 C C . GLU A 1 103 ? 16.874 -11.910 -10.785 1.00 86.69 103 GLU A C 1
ATOM 807 O O . GLU A 1 103 ? 15.708 -11.957 -10.384 1.00 86.69 103 GLU A O 1
ATOM 812 N N . ARG A 1 104 ? 17.835 -11.292 -10.084 1.00 88.12 104 ARG A N 1
ATOM 813 C CA . ARG A 1 104 ? 17.568 -10.685 -8.776 1.00 88.12 104 ARG A CA 1
ATOM 814 C C . ARG A 1 104 ? 16.679 -9.452 -8.913 1.00 88.12 104 ARG A C 1
ATOM 816 O O . ARG A 1 104 ? 15.742 -9.318 -8.134 1.00 88.12 104 ARG A O 1
ATOM 823 N N . GLY A 1 105 ? 16.927 -8.600 -9.910 1.00 87.44 105 GLY A N 1
ATOM 824 C CA . GLY A 1 105 ? 16.088 -7.428 -10.188 1.00 87.44 105 GLY A CA 1
ATOM 825 C C . GLY A 1 105 ? 14.640 -7.821 -10.496 1.00 87.44 105 GLY A C 1
ATOM 826 O O . GLY A 1 105 ? 13.709 -7.274 -9.914 1.00 87.44 105 GLY A O 1
ATOM 827 N N . SER A 1 106 ? 14.448 -8.853 -11.323 1.00 86.88 106 SER A N 1
ATOM 828 C CA . SER A 1 106 ? 13.122 -9.406 -11.638 1.00 86.88 106 SER A CA 1
ATOM 829 C C . SER A 1 106 ? 12.402 -9.931 -10.398 1.00 86.88 106 SER A C 1
ATOM 831 O O . SER A 1 106 ? 11.208 -9.695 -10.220 1.00 86.88 106 SER A O 1
ATOM 833 N N . ARG A 1 107 ? 13.130 -10.636 -9.524 1.00 86.44 107 ARG A N 1
ATOM 834 C CA . ARG A 1 107 ? 12.587 -11.181 -8.277 1.00 86.44 107 ARG A CA 1
ATOM 835 C C . ARG A 1 107 ? 12.165 -10.080 -7.307 1.00 86.44 107 ARG A C 1
ATOM 837 O O . ARG A 1 107 ? 11.115 -10.204 -6.689 1.00 86.44 107 ARG A O 1
ATOM 844 N N . MET A 1 108 ? 12.961 -9.020 -7.186 1.00 90.62 108 MET A N 1
ATOM 845 C CA . MET A 1 108 ? 12.637 -7.897 -6.304 1.00 90.62 108 MET A CA 1
ATOM 846 C C . MET A 1 108 ? 11.449 -7.087 -6.819 1.00 90.62 108 MET A C 1
ATOM 848 O O . MET A 1 108 ? 10.547 -6.797 -6.037 1.00 90.62 108 MET A O 1
ATOM 852 N N . LEU A 1 109 ? 11.369 -6.839 -8.130 1.00 90.62 109 LEU A N 1
ATOM 853 C CA . LEU A 1 109 ? 10.179 -6.233 -8.732 1.00 90.62 109 LEU A CA 1
ATOM 854 C C . LEU A 1 109 ? 8.930 -7.082 -8.475 1.00 90.62 109 LEU A C 1
ATOM 856 O O . LEU A 1 109 ? 7.894 -6.550 -8.089 1.00 90.62 109 LEU A O 1
ATOM 860 N N . ALA A 1 110 ? 9.026 -8.405 -8.646 1.00 82.56 110 ALA A N 1
ATOM 861 C CA . ALA A 1 110 ? 7.918 -9.313 -8.360 1.00 82.56 110 ALA A CA 1
ATOM 862 C C . ALA A 1 110 ? 7.479 -9.246 -6.886 1.00 82.56 110 ALA A C 1
ATOM 864 O O . ALA A 1 110 ? 6.280 -9.237 -6.619 1.00 82.56 110 ALA A O 1
ATOM 865 N N . ALA A 1 111 ? 8.424 -9.144 -5.946 1.00 76.94 111 ALA A N 1
ATOM 866 C CA . ALA A 1 111 ? 8.120 -8.990 -4.524 1.00 76.94 111 ALA A CA 1
ATOM 867 C C . ALA A 1 111 ? 7.402 -7.664 -4.221 1.00 76.94 111 ALA A C 1
ATOM 869 O O . ALA A 1 111 ? 6.427 -7.654 -3.472 1.00 76.94 111 ALA A O 1
ATOM 870 N N . TRP A 1 112 ? 7.833 -6.558 -4.837 1.00 92.75 112 TRP A N 1
ATOM 871 C CA . TRP A 1 112 ? 7.154 -5.266 -4.707 1.00 92.75 112 TRP A CA 1
ATOM 872 C C . TRP A 1 112 ? 5.729 -5.309 -5.272 1.00 92.75 112 TRP A C 1
ATOM 874 O O . TRP A 1 112 ? 4.784 -4.849 -4.631 1.00 92.75 112 TRP A O 1
ATOM 884 N N . ILE A 1 113 ? 5.549 -5.937 -6.434 1.00 86.25 113 ILE A N 1
ATOM 885 C CA . ILE A 1 113 ? 4.236 -6.134 -7.056 1.00 86.25 113 ILE A CA 1
ATOM 886 C C . ILE A 1 113 ? 3.319 -6.974 -6.156 1.00 86.25 113 ILE A C 1
ATOM 888 O O . ILE A 1 113 ? 2.174 -6.595 -5.915 1.00 86.25 113 ILE A O 1
ATOM 892 N N . GLU A 1 114 ? 3.822 -8.082 -5.613 1.00 72.12 114 GLU A N 1
ATOM 893 C CA . GLU A 1 114 ? 3.081 -8.943 -4.686 1.00 72.12 114 GLU A CA 1
ATOM 894 C C . GLU A 1 114 ? 2.698 -8.199 -3.395 1.00 72.12 114 GLU A C 1
ATOM 896 O O . GLU A 1 114 ? 1.592 -8.383 -2.879 1.00 72.12 114 GLU A O 1
ATOM 901 N N . ALA A 1 115 ? 3.581 -7.335 -2.885 1.00 73.38 115 ALA A N 1
ATOM 902 C CA . ALA A 1 115 ? 3.280 -6.466 -1.752 1.00 73.38 115 ALA A CA 1
ATOM 903 C C . ALA A 1 115 ? 2.133 -5.502 -2.091 1.00 73.38 115 ALA A C 1
ATOM 905 O O . ALA A 1 115 ? 1.150 -5.451 -1.352 1.00 73.38 115 ALA A O 1
ATOM 906 N N . ALA A 1 116 ? 2.194 -4.829 -3.244 1.00 79.56 116 ALA A N 1
ATOM 907 C CA . ALA A 1 116 ? 1.150 -3.911 -3.699 1.00 79.56 116 ALA A CA 1
ATOM 908 C C . ALA A 1 116 ? -0.217 -4.596 -3.869 1.00 79.56 116 ALA A C 1
ATOM 910 O O . ALA A 1 116 ? -1.245 -4.019 -3.519 1.00 79.56 116 ALA A O 1
ATOM 911 N N . GLU A 1 117 ? -0.256 -5.841 -4.356 1.00 72.12 117 GLU A N 1
ATOM 912 C CA . GLU A 1 117 ? -1.503 -6.615 -4.465 1.00 72.12 117 GLU A CA 1
ATOM 913 C C . GLU A 1 117 ? -2.130 -6.963 -3.107 1.00 72.12 117 GLU A C 1
ATOM 915 O O . GLU A 1 117 ? -3.342 -7.183 -3.024 1.00 72.12 117 GLU A O 1
ATOM 920 N N . ARG A 1 118 ? -1.322 -7.011 -2.043 1.00 67.12 118 ARG A N 1
ATOM 921 C CA . ARG A 1 118 ? -1.757 -7.289 -0.666 1.00 67.12 118 ARG A CA 1
ATOM 922 C C . ARG A 1 118 ? -2.089 -6.029 0.127 1.00 67.12 118 ARG A C 1
ATOM 924 O O . ARG A 1 118 ? -2.739 -6.133 1.170 1.00 67.12 118 ARG A O 1
ATOM 931 N N . THR A 1 119 ? -1.659 -4.863 -0.343 1.00 69.75 119 THR A N 1
ATOM 932 C CA . THR A 1 119 ? -1.886 -3.580 0.317 1.00 69.75 119 THR A CA 1
ATOM 933 C C . THR A 1 119 ? -3.376 -3.244 0.380 1.00 69.75 119 THR A C 1
ATOM 935 O O . THR A 1 119 ? -4.092 -3.246 -0.622 1.00 69.75 119 THR A O 1
ATOM 938 N N . VAL A 1 120 ? -3.855 -2.905 1.580 1.00 67.25 120 VAL A N 1
ATOM 939 C CA . VAL A 1 120 ? -5.221 -2.408 1.784 1.00 67.25 120 VAL A CA 1
ATOM 940 C C . VAL A 1 120 ? -5.225 -0.895 1.613 1.00 67.25 120 VAL A C 1
ATOM 942 O O . VAL A 1 120 ? -4.564 -0.182 2.363 1.00 67.25 120 VAL A O 1
ATOM 945 N N . LEU A 1 121 ? -6.002 -0.400 0.653 1.00 65.06 121 LEU A N 1
ATOM 946 C CA . LEU A 1 121 ? -6.111 1.033 0.391 1.00 65.06 121 LEU A CA 1
ATOM 947 C C . LEU A 1 121 ? -7.068 1.701 1.381 1.00 65.06 121 LEU A C 1
ATOM 949 O O . LEU A 1 121 ? -8.168 1.206 1.644 1.00 65.06 121 LEU A O 1
ATOM 953 N N . ASP A 1 122 ? -6.682 2.865 1.893 1.00 66.00 122 ASP A N 1
ATOM 954 C CA . ASP A 1 122 ? -7.642 3.792 2.481 1.00 66.00 122 ASP A CA 1
ATOM 955 C C . ASP A 1 122 ? -8.444 4.543 1.396 1.00 66.00 122 ASP A C 1
ATOM 957 O O . ASP A 1 122 ? -8.212 4.405 0.194 1.00 66.00 122 ASP A O 1
ATOM 961 N N . GLU A 1 123 ? -9.427 5.338 1.826 1.00 58.81 123 GLU A N 1
ATOM 962 C CA . GLU A 1 123 ? -10.353 6.026 0.922 1.00 58.81 123 GLU A CA 1
ATOM 963 C C . GLU A 1 123 ? -9.644 7.032 0.002 1.00 58.81 123 GLU A C 1
ATOM 965 O O . GLU A 1 123 ? -10.011 7.173 -1.170 1.00 58.81 123 GLU A O 1
ATOM 970 N N . GLU A 1 124 ? -8.625 7.726 0.508 1.00 65.69 124 GLU A N 1
ATOM 971 C CA . GLU A 1 124 ? -7.889 8.729 -0.254 1.00 65.69 124 GLU A CA 1
ATOM 972 C C . GLU A 1 124 ? -6.921 8.065 -1.243 1.00 65.69 124 GLU A C 1
ATOM 974 O O . GLU A 1 124 ? -6.851 8.490 -2.404 1.00 65.69 124 GLU A O 1
ATOM 979 N N . ALA A 1 125 ? -6.265 6.973 -0.842 1.00 75.44 125 ALA A N 1
ATOM 980 C CA . ALA A 1 125 ? -5.462 6.126 -1.724 1.00 75.44 125 ALA A CA 1
ATOM 981 C C . ALA A 1 125 ? -6.310 5.564 -2.877 1.00 75.44 125 ALA A C 1
ATOM 983 O O . ALA A 1 125 ? -5.984 5.738 -4.056 1.00 75.44 125 ALA A O 1
ATOM 984 N N . ALA A 1 126 ? -7.470 4.983 -2.557 1.00 71.44 126 ALA A N 1
ATOM 985 C CA . ALA A 1 126 ? -8.403 4.447 -3.543 1.00 71.44 126 ALA A CA 1
ATOM 986 C C . ALA A 1 126 ? -8.991 5.533 -4.458 1.00 71.44 126 ALA A C 1
ATOM 988 O O . ALA A 1 126 ? -9.211 5.318 -5.655 1.00 71.44 126 ALA A O 1
ATOM 989 N N . LEU A 1 127 ? -9.272 6.730 -3.933 1.00 71.69 127 LEU A N 1
ATOM 990 C CA . LEU A 1 127 ? -9.709 7.867 -4.746 1.00 71.69 127 LEU A CA 1
ATOM 991 C C . LEU A 1 127 ? -8.611 8.321 -5.716 1.00 71.69 127 LEU A C 1
ATOM 993 O O . LEU A 1 127 ? -8.913 8.605 -6.879 1.00 71.69 127 LEU A O 1
ATOM 997 N N . THR A 1 128 ? -7.365 8.387 -5.249 1.00 81.19 128 THR A N 1
ATOM 998 C CA . THR A 1 128 ? -6.193 8.749 -6.057 1.00 81.19 128 THR A CA 1
ATOM 999 C C . THR A 1 128 ? -6.014 7.764 -7.204 1.00 81.19 128 THR A C 1
ATOM 1001 O O . THR A 1 128 ? -6.025 8.175 -8.368 1.00 81.19 128 THR A O 1
ATOM 1004 N N . LEU A 1 129 ? -6.010 6.466 -6.895 1.00 83.38 129 LEU A N 1
ATOM 1005 C CA . LEU A 1 129 ? -5.947 5.391 -7.878 1.00 83.38 129 LEU A CA 1
ATOM 1006 C C . LEU A 1 129 ? -7.090 5.477 -8.905 1.00 83.38 129 LEU A C 1
ATOM 1008 O O . LEU A 1 129 ? -6.853 5.461 -10.113 1.00 83.38 129 LEU A O 1
ATOM 1012 N N . ARG A 1 130 ? -8.342 5.655 -8.460 1.00 78.75 130 ARG A N 1
ATOM 1013 C CA . ARG A 1 130 ? -9.504 5.780 -9.364 1.00 78.75 130 ARG A CA 1
ATOM 1014 C C . ARG A 1 130 ? -9.414 6.998 -10.280 1.00 78.75 130 ARG A C 1
ATOM 1016 O O . ARG A 1 130 ? -9.756 6.899 -11.459 1.00 78.75 130 ARG A O 1
ATOM 1023 N N . LYS A 1 131 ? -8.989 8.156 -9.763 1.00 79.12 131 LYS A N 1
ATOM 1024 C CA . LYS A 1 131 ? -8.786 9.370 -10.575 1.00 79.12 131 LYS A CA 1
ATOM 1025 C C . LYS A 1 131 ? -7.707 9.139 -11.625 1.00 79.12 131 LYS A C 1
ATOM 1027 O O . LYS A 1 131 ? -7.907 9.507 -12.782 1.00 79.12 131 LYS A O 1
ATOM 1032 N N . PHE A 1 132 ? -6.612 8.501 -11.227 1.00 87.00 132 PHE A N 1
ATOM 1033 C CA . PHE A 1 132 ? -5.511 8.189 -12.119 1.00 87.00 132 PHE A CA 1
ATOM 1034 C C . PHE A 1 132 ? -5.943 7.236 -13.238 1.00 87.00 132 PHE A C 1
ATOM 1036 O O . PHE A 1 132 ? -5.795 7.578 -14.403 1.00 87.00 132 PHE A O 1
ATOM 1043 N N . LEU A 1 133 ? -6.608 6.121 -12.924 1.00 84.88 133 LEU A N 1
ATOM 1044 C CA . LEU A 1 133 ? -7.073 5.147 -13.924 1.00 84.88 133 LEU A CA 1
ATOM 1045 C C . LEU A 1 133 ? -8.151 5.684 -14.870 1.00 84.88 133 LEU A C 1
ATOM 1047 O O . LEU A 1 133 ? -8.273 5.213 -15.998 1.00 84.88 133 LEU A O 1
ATOM 1051 N N . ARG A 1 134 ? -8.944 6.671 -14.439 1.00 82.31 134 ARG A N 1
ATOM 1052 C CA . ARG A 1 134 ? -9.863 7.380 -15.346 1.00 82.31 134 ARG A CA 1
ATOM 1053 C C . ARG A 1 134 ? -9.112 8.224 -16.370 1.00 82.31 134 ARG A C 1
ATOM 1055 O O . ARG A 1 134 ? -9.578 8.348 -17.498 1.00 82.31 134 ARG A O 1
ATOM 1062 N N . ARG A 1 135 ? -7.990 8.827 -15.967 1.00 84.81 135 ARG A N 1
ATOM 1063 C CA . ARG A 1 135 ? -7.141 9.645 -16.840 1.00 84.81 135 ARG A CA 1
ATOM 1064 C C . ARG A 1 135 ? -6.238 8.780 -17.724 1.00 84.81 135 ARG A C 1
ATOM 1066 O O . ARG A 1 135 ? -6.099 9.075 -18.904 1.00 84.81 135 ARG A O 1
ATOM 1073 N N . PHE A 1 136 ? -5.684 7.710 -17.165 1.00 88.50 136 PHE A N 1
ATOM 1074 C CA . PHE A 1 136 ? -4.731 6.798 -17.789 1.00 88.50 136 PHE A CA 1
ATOM 1075 C C . PHE A 1 136 ? -5.190 5.348 -17.599 1.00 88.50 136 PHE A C 1
ATOM 1077 O O . PHE A 1 136 ? -4.718 4.654 -16.692 1.00 88.50 136 PHE A O 1
ATOM 1084 N N . PRO A 1 137 ? -6.151 4.884 -18.414 1.00 86.50 137 PRO A N 1
ATOM 1085 C CA . PRO A 1 137 ? -6.696 3.545 -18.270 1.00 86.50 137 PRO A CA 1
ATOM 1086 C C . PRO A 1 137 ? -5.631 2.482 -18.548 1.00 86.50 137 PRO A C 1
ATOM 1088 O O . PRO A 1 137 ? -4.684 2.712 -19.292 1.00 86.50 137 PRO A O 1
ATOM 1091 N N . LEU A 1 138 ? -5.830 1.297 -17.978 1.00 83.94 138 LEU A N 1
ATOM 1092 C CA . LEU A 1 138 ? -5.093 0.080 -18.321 1.00 83.94 138 LEU A CA 1
ATOM 1093 C C . LEU A 1 138 ? -6.072 -1.037 -18.695 1.00 83.94 138 LEU A C 1
ATOM 1095 O O . LEU A 1 138 ? -7.187 -1.045 -18.160 1.00 83.94 138 LEU A O 1
ATOM 1099 N N . PRO A 1 139 ? -5.704 -1.981 -19.574 1.00 79.38 139 PRO A N 1
ATOM 1100 C CA . PRO A 1 139 ? -6.444 -3.230 -19.739 1.00 79.38 139 PRO A CA 1
ATOM 1101 C C . PRO A 1 139 ? -6.484 -4.028 -18.430 1.00 79.38 139 PRO A C 1
ATOM 1103 O O . PRO A 1 139 ? -5.512 -4.022 -17.687 1.00 79.38 139 PRO A O 1
ATOM 1106 N N . VAL A 1 140 ? -7.577 -4.753 -18.172 1.00 75.06 140 VAL A N 1
ATOM 1107 C CA . VAL A 1 140 ? -7.744 -5.608 -16.971 1.00 75.06 140 VAL A CA 1
ATOM 1108 C C . VAL A 1 140 ? -6.560 -6.566 -16.793 1.00 75.06 140 VAL A C 1
ATOM 1110 O O . VAL A 1 140 ? -5.993 -6.680 -15.723 1.00 75.06 140 VAL A O 1
ATOM 1113 N N . VAL A 1 141 ? -6.091 -7.182 -17.879 1.00 74.19 141 VAL A N 1
ATOM 1114 C CA . VAL A 1 141 ? -4.965 -8.134 -17.840 1.00 74.19 141 VAL A CA 1
ATOM 1115 C C . VAL A 1 141 ? -3.620 -7.529 -17.416 1.00 74.19 141 VAL A C 1
ATOM 1117 O O . VAL A 1 141 ? -2.701 -8.282 -17.099 1.00 74.19 141 VAL A O 1
ATOM 1120 N N . ASP A 1 142 ? -3.494 -6.203 -17.459 1.00 77.50 142 ASP A N 1
ATOM 1121 C CA . ASP A 1 142 ? -2.300 -5.438 -17.086 1.00 77.50 142 ASP A CA 1
ATOM 1122 C C . ASP A 1 142 ? -2.491 -4.695 -15.752 1.00 77.50 142 ASP A C 1
ATOM 1124 O O . ASP A 1 142 ? -1.650 -3.885 -15.366 1.00 77.50 142 ASP A O 1
ATOM 1128 N N . ARG A 1 143 ? -3.599 -4.941 -15.046 1.00 76.88 143 ARG A N 1
ATOM 1129 C CA . ARG A 1 143 ? -3.861 -4.350 -13.737 1.00 76.88 143 ARG A CA 1
ATOM 1130 C C . ARG A 1 143 ? -3.500 -5.317 -12.622 1.00 76.88 143 ARG A C 1
ATOM 1132 O O . ARG A 1 143 ? -3.637 -6.529 -12.760 1.00 76.88 143 ARG A O 1
ATOM 1139 N N . LEU A 1 144 ? -3.062 -4.750 -11.506 1.00 71.00 144 LEU A N 1
ATOM 1140 C CA . LEU A 1 144 ? -2.889 -5.489 -10.262 1.00 71.00 144 LEU A CA 1
ATOM 1141 C C . LEU A 1 144 ? -4.252 -5.864 -9.678 1.00 71.00 144 LEU A C 1
ATOM 1143 O O . LEU A 1 144 ? -5.236 -5.139 -9.859 1.00 71.00 144 LEU A O 1
ATOM 1147 N N . ALA A 1 145 ? -4.311 -6.947 -8.902 1.00 66.25 145 ALA A N 1
ATOM 1148 C CA . ALA A 1 145 ? -5.562 -7.393 -8.282 1.00 66.25 145 ALA A CA 1
ATOM 1149 C C . ALA A 1 145 ? -6.233 -6.303 -7.416 1.00 66.25 145 ALA A C 1
ATOM 1151 O O . ALA A 1 145 ? -7.459 -6.148 -7.438 1.00 66.25 145 ALA A O 1
ATOM 1152 N N . VAL A 1 146 ? -5.431 -5.499 -6.706 1.00 65.44 146 VAL A N 1
ATOM 1153 C CA . VAL A 1 146 ? -5.895 -4.351 -5.902 1.00 65.44 146 VAL A CA 1
ATOM 1154 C C . VAL A 1 146 ? -6.556 -3.253 -6.755 1.00 65.44 146 VAL A C 1
ATOM 1156 O O . VAL A 1 146 ? -7.410 -2.511 -6.275 1.00 65.44 146 VAL A O 1
ATOM 1159 N N . VAL A 1 147 ? -6.210 -3.175 -8.042 1.00 59.91 147 VAL A N 1
ATOM 1160 C CA . VAL A 1 147 ? -6.671 -2.152 -8.990 1.00 59.91 147 VAL A CA 1
ATOM 1161 C C . VAL A 1 147 ? -7.904 -2.608 -9.771 1.00 59.91 147 VAL A C 1
ATOM 1163 O O . VAL A 1 147 ? -8.828 -1.820 -9.992 1.00 59.91 147 VAL A O 1
ATOM 1166 N N . ASP A 1 148 ? -7.956 -3.876 -10.172 1.00 48.97 148 ASP A N 1
ATOM 1167 C CA . ASP A 1 148 ? -9.118 -4.442 -10.864 1.00 48.97 148 ASP A CA 1
ATOM 1168 C C . ASP A 1 148 ? -10.365 -4.494 -9.988 1.00 48.97 148 ASP A C 1
ATOM 1170 O O . ASP A 1 148 ? -11.485 -4.273 -10.456 1.00 48.97 148 ASP A O 1
ATOM 1174 N N . ALA A 1 149 ? -10.172 -4.714 -8.693 1.00 49.72 149 ALA A N 1
ATOM 1175 C CA . ALA A 1 149 ? -11.237 -4.716 -7.715 1.00 49.72 149 ALA A CA 1
ATOM 1176 C C . ALA A 1 149 ? -11.489 -3.298 -7.166 1.00 49.72 149 ALA A C 1
ATOM 1178 O O . ALA A 1 149 ? -11.524 -3.103 -5.952 1.00 49.72 149 ALA A O 1
ATOM 1179 N N . ALA A 1 150 ? -11.664 -2.307 -8.053 1.00 42.62 150 ALA A N 1
ATOM 1180 C CA . ALA A 1 150 ? -12.043 -0.936 -7.699 1.00 42.62 150 ALA A CA 1
ATOM 1181 C C . ALA A 1 150 ? -13.458 -0.927 -7.100 1.00 42.62 150 ALA A C 1
ATOM 1183 O O . ALA A 1 150 ? -14.462 -0.754 -7.794 1.00 42.62 150 ALA A O 1
ATOM 1184 N N . LYS A 1 151 ? -13.536 -1.189 -5.802 1.00 41.03 151 LYS A N 1
ATOM 1185 C CA . LYS A 1 151 ? -14.786 -1.422 -5.094 1.00 41.03 151 LYS A CA 1
ATOM 1186 C C . LYS A 1 151 ? -15.462 -0.112 -4.718 1.00 41.03 151 LYS A C 1
ATOM 1188 O O . LYS A 1 151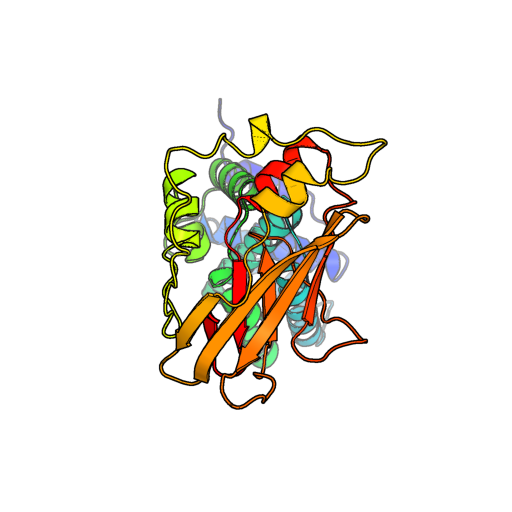 ? -14.834 0.939 -4.579 1.00 41.03 151 LYS A O 1
ATOM 1193 N N . SER A 1 152 ? -16.789 -0.145 -4.617 1.00 40.47 152 SER A N 1
ATOM 1194 C CA . SER A 1 152 ? -17.530 0.984 -4.054 1.00 40.47 152 SER A CA 1
ATOM 1195 C C . SER A 1 152 ? -17.089 1.218 -2.604 1.00 40.47 152 SER A C 1
ATOM 1197 O O . SER A 1 152 ? -16.657 0.287 -1.938 1.00 40.47 152 SER A O 1
ATOM 1199 N N . PHE A 1 153 ? -17.231 2.437 -2.076 1.00 39.22 153 PHE A N 1
ATOM 1200 C CA . PHE A 1 153 ? -16.888 2.756 -0.677 1.00 39.22 153 PHE A CA 1
ATOM 1201 C C . PHE A 1 153 ? -17.534 1.782 0.340 1.00 39.22 153 PHE A C 1
ATOM 1203 O O . PHE A 1 153 ? -16.937 1.420 1.356 1.00 39.22 153 PHE A O 1
ATOM 1210 N N . ALA A 1 154 ? -18.743 1.295 0.034 1.00 36.53 154 ALA A N 1
ATOM 1211 C CA . ALA A 1 154 ? -19.439 0.280 0.821 1.00 36.53 154 ALA A CA 1
ATOM 1212 C C . ALA A 1 154 ? -18.772 -1.104 0.719 1.00 36.53 154 ALA A C 1
ATOM 1214 O O . ALA A 1 154 ? -18.622 -1.789 1.724 1.00 36.53 154 ALA A O 1
ATOM 1215 N N . GLU A 1 155 ? -18.313 -1.503 -0.465 1.00 38.44 155 GLU A N 1
ATOM 1216 C CA . GLU A 1 155 ? -17.601 -2.764 -0.687 1.00 38.44 155 GLU A CA 1
ATOM 1217 C C . GLU A 1 155 ? -16.133 -2.711 -0.235 1.00 38.44 155 GLU A C 1
ATOM 1219 O O . GLU A 1 155 ? -15.614 -3.735 0.183 1.00 38.44 155 GLU A O 1
ATOM 1224 N N . GLU A 1 156 ? -15.466 -1.554 -0.245 1.00 44.28 156 GLU A N 1
ATOM 1225 C CA . GLU A 1 156 ? -14.155 -1.337 0.391 1.00 44.28 156 GLU A CA 1
ATOM 1226 C C . GLU A 1 156 ? -14.264 -1.472 1.908 1.00 44.28 156 GLU A C 1
ATOM 1228 O O . GLU A 1 156 ? -13.424 -2.113 2.525 1.00 44.28 156 GLU A O 1
ATOM 1233 N N . SER A 1 157 ? -15.339 -0.957 2.510 1.00 38.22 157 SER A N 1
ATOM 1234 C CA . SER A 1 157 ? -15.611 -1.122 3.944 1.00 38.22 157 SER A CA 1
ATOM 1235 C C . SER A 1 157 ? -15.961 -2.573 4.293 1.00 38.22 157 SER A C 1
ATOM 1237 O O . SER A 1 157 ? -15.492 -3.100 5.299 1.00 38.22 157 SER A O 1
ATOM 1239 N N . ILE A 1 158 ? -16.732 -3.246 3.431 1.00 38.94 158 ILE A N 1
ATOM 1240 C CA . ILE A 1 158 ? -17.123 -4.651 3.602 1.00 38.94 158 ILE A CA 1
ATOM 1241 C C . ILE A 1 158 ? -15.969 -5.604 3.282 1.00 38.94 158 ILE A C 1
ATOM 1243 O O . ILE A 1 158 ? -15.884 -6.624 3.938 1.00 38.94 158 ILE A O 1
ATOM 1247 N N . LEU A 1 159 ? -15.053 -5.307 2.351 1.00 37.25 159 LEU A N 1
ATOM 1248 C CA . LEU A 1 159 ? -13.873 -6.141 2.065 1.00 37.25 159 LEU A CA 1
ATOM 1249 C C . LEU A 1 159 ? -12.626 -5.768 2.856 1.00 37.25 159 LEU A C 1
ATOM 1251 O O . LEU A 1 159 ? -11.818 -6.653 3.082 1.00 37.25 159 LEU A O 1
ATOM 1255 N N . ALA A 1 160 ? -12.492 -4.561 3.396 1.00 40.38 160 ALA A N 1
ATOM 1256 C CA . ALA A 1 160 ? -11.609 -4.345 4.544 1.00 40.38 160 ALA A CA 1
ATOM 1257 C C . ALA A 1 160 ? -12.107 -5.139 5.770 1.00 40.38 160 ALA A C 1
ATOM 1259 O O . ALA A 1 160 ? -11.301 -5.547 6.602 1.00 40.38 160 ALA A O 1
ATOM 1260 N N . ALA A 1 161 ? -13.420 -5.405 5.844 1.00 37.00 161 ALA A N 1
ATOM 1261 C CA . ALA A 1 161 ? -14.044 -6.299 6.819 1.00 37.00 161 ALA A CA 1
ATOM 1262 C C . ALA A 1 161 ? -14.146 -7.782 6.373 1.00 37.00 161 ALA A C 1
ATOM 1264 O O . ALA A 1 161 ? -14.439 -8.631 7.206 1.00 37.00 161 ALA A O 1
ATOM 1265 N N . ALA A 1 162 ? -13.908 -8.119 5.094 1.00 35.22 162 ALA A N 1
ATOM 1266 C CA . ALA A 1 162 ? -14.113 -9.466 4.522 1.00 35.22 162 ALA A CA 1
ATOM 1267 C C . ALA A 1 162 ? -12.919 -10.021 3.720 1.00 35.22 162 ALA A C 1
ATOM 1269 O O . ALA A 1 162 ? -12.998 -11.139 3.203 1.00 35.22 162 ALA A O 1
ATOM 1270 N N . ALA A 1 163 ? -11.806 -9.286 3.609 1.00 31.11 163 ALA A N 1
ATOM 1271 C CA . ALA A 1 163 ? -10.507 -9.846 3.247 1.00 31.11 163 ALA A CA 1
ATOM 1272 C C . ALA A 1 163 ? -10.228 -10.976 4.237 1.00 31.11 163 ALA A C 1
ATOM 1274 O O . ALA A 1 163 ? -10.332 -10.791 5.451 1.00 31.11 163 ALA A O 1
ATOM 1275 N N . ARG A 1 164 ? -10.032 -12.185 3.707 1.00 35.59 164 ARG A N 1
ATOM 1276 C CA . ARG A 1 164 ? -10.268 -13.385 4.500 1.00 35.59 164 ARG A CA 1
ATOM 1277 C C . ARG A 1 164 ? -9.309 -13.517 5.697 1.00 35.59 164 ARG A C 1
ATOM 1279 O O . ARG A 1 164 ? -8.147 -13.128 5.602 1.00 35.59 164 ARG A O 1
ATOM 1286 N N . PRO A 1 165 ? -9.784 -14.161 6.772 1.00 37.22 165 PRO A N 1
ATOM 1287 C CA . PRO A 1 165 ? -9.022 -14.466 7.975 1.00 37.22 165 PRO A CA 1
ATOM 1288 C C . PRO A 1 165 ? -7.850 -15.435 7.733 1.00 37.22 165 PRO A C 1
ATOM 1290 O O . PRO A 1 165 ? -8.068 -16.506 7.167 1.00 37.22 165 PRO A O 1
ATOM 1293 N N . CYS A 1 166 ? -6.672 -15.188 8.321 1.00 30.08 166 CYS A N 1
ATOM 1294 C CA . CYS A 1 166 ? -6.091 -16.242 9.175 1.00 30.08 166 CYS A CA 1
ATOM 1295 C C . CYS A 1 166 ? -7.155 -16.559 10.225 1.00 30.08 166 CYS A C 1
ATOM 1297 O O . CYS A 1 166 ? -7.723 -15.586 10.690 1.00 30.08 166 CYS A O 1
ATOM 1299 N N . PRO A 1 167 ? -7.470 -17.814 10.584 1.00 29.39 167 PRO A N 1
ATOM 1300 C CA . PRO A 1 167 ? -8.662 -18.177 11.367 1.00 29.39 167 PRO A CA 1
ATOM 1301 C C . PRO A 1 167 ? -8.995 -17.140 12.461 1.00 29.39 167 PRO A C 1
ATOM 1303 O O . PRO A 1 167 ? -8.383 -17.132 13.531 1.00 29.39 167 PRO A O 1
ATOM 1306 N N . ILE A 1 168 ? -9.920 -16.227 12.127 1.00 33.38 168 ILE A N 1
ATOM 1307 C CA . ILE A 1 168 ? -10.383 -15.123 12.970 1.00 33.38 168 ILE A CA 1
ATOM 1308 C C . ILE A 1 168 ? -11.531 -15.706 13.772 1.00 33.38 168 ILE A C 1
ATOM 1310 O O . ILE A 1 168 ? -12.493 -16.237 13.209 1.00 33.38 168 ILE A O 1
ATOM 1314 N N . VAL A 1 169 ? -11.417 -15.606 15.088 1.00 36.12 169 VAL A N 1
ATOM 1315 C CA . VAL A 1 169 ? -12.582 -15.625 15.958 1.00 36.12 169 VAL A CA 1
ATOM 1316 C C . VAL A 1 169 ? -13.000 -14.170 16.072 1.00 36.12 169 VAL A C 1
ATOM 1318 O O . VAL A 1 169 ? -12.399 -13.423 16.833 1.00 36.12 169 VAL A O 1
ATOM 1321 N N . ASP A 1 170 ? -13.982 -13.755 15.269 1.00 34.31 170 ASP A N 1
ATOM 1322 C CA . ASP A 1 170 ? -14.598 -12.434 15.405 1.00 34.31 170 ASP A CA 1
ATOM 1323 C C . ASP A 1 170 ? -15.383 -12.459 16.717 1.00 34.31 170 ASP A C 1
ATOM 1325 O O . ASP A 1 170 ? -16.527 -12.923 16.771 1.00 34.31 170 ASP A O 1
ATOM 1329 N N . TYR A 1 171 ? -14.763 -12.010 17.807 1.00 40.75 171 TYR A N 1
ATOM 1330 C CA . TYR A 1 171 ? -15.488 -11.816 19.051 1.00 40.75 171 TYR A CA 1
ATOM 1331 C C . TYR A 1 171 ? -16.194 -10.465 18.983 1.00 40.75 171 TYR A C 1
ATOM 1333 O O . TYR A 1 171 ? -15.651 -9.414 19.330 1.00 40.75 171 TYR A O 1
ATOM 1341 N N . GLN A 1 172 ? -17.439 -10.486 18.509 1.00 42.12 172 GLN A N 1
ATOM 1342 C CA . GLN A 1 172 ? -18.314 -9.332 18.641 1.00 42.12 172 GLN A CA 1
ATOM 1343 C C . GLN A 1 172 ? -18.566 -9.079 20.126 1.00 42.12 172 GLN A C 1
ATOM 1345 O O . GLN A 1 172 ? -19.220 -9.865 20.813 1.00 42.12 172 GLN A O 1
ATOM 1350 N N . TRP A 1 173 ? -18.030 -7.961 20.614 1.00 46.69 173 TRP A N 1
ATOM 1351 C CA . TRP A 1 173 ? -18.298 -7.458 21.953 1.00 46.69 173 TRP A CA 1
ATOM 1352 C C . TRP A 1 173 ? -19.809 -7.436 22.209 1.00 46.69 173 TRP A C 1
ATOM 1354 O O . TRP A 1 173 ? -20.562 -7.049 21.308 1.00 46.69 173 TRP A O 1
ATOM 1364 N N . PRO A 1 174 ? -20.268 -7.793 23.422 1.00 46.12 174 PRO A N 1
ATOM 1365 C CA . PRO A 1 174 ? -21.682 -7.725 23.745 1.00 46.12 174 PRO A CA 1
ATOM 1366 C C . PRO A 1 174 ? -22.209 -6.320 23.421 1.00 46.12 174 PRO A C 1
ATOM 1368 O O . PRO A 1 174 ? -21.601 -5.332 23.861 1.00 46.12 174 PRO A O 1
ATOM 1371 N N . PRO A 1 175 ? -23.305 -6.199 22.650 1.00 46.62 175 PRO A N 1
ATOM 1372 C CA . PRO A 1 175 ? -23.893 -4.902 22.379 1.00 46.62 175 PRO A CA 1
ATOM 1373 C C . PRO A 1 175 ? -24.256 -4.234 23.705 1.00 46.62 175 PRO A C 1
ATOM 1375 O O . PRO A 1 175 ? -24.712 -4.882 24.652 1.00 46.62 175 PRO A O 1
ATOM 1378 N N . LEU A 1 176 ? -24.036 -2.923 23.777 1.00 49.81 176 LEU A N 1
ATOM 1379 C CA . LEU A 1 176 ? -24.521 -2.132 24.900 1.00 49.81 176 LEU A CA 1
ATOM 1380 C C . LEU A 1 176 ? -26.043 -2.313 25.032 1.00 49.81 176 LEU A C 1
ATOM 1382 O O . LEU A 1 176 ? -26.734 -2.370 24.011 1.00 49.81 176 LEU A O 1
ATOM 1386 N N . PRO A 1 177 ? -26.588 -2.371 26.260 1.00 49.53 177 PRO A N 1
ATOM 1387 C CA . PRO A 1 177 ? -28.030 -2.349 26.453 1.00 49.53 177 PRO A CA 1
ATOM 1388 C C . PRO A 1 177 ? -28.636 -1.139 25.732 1.00 49.53 177 PRO A C 1
ATOM 1390 O O . PRO A 1 177 ? -28.097 -0.034 25.803 1.00 49.53 177 PRO A O 1
ATOM 1393 N N . SER A 1 178 ? -29.786 -1.316 25.083 1.00 46.16 178 SER A N 1
ATOM 1394 C CA . SER A 1 178 ? -30.478 -0.262 24.320 1.00 46.16 178 SER A CA 1
ATOM 1395 C C . SE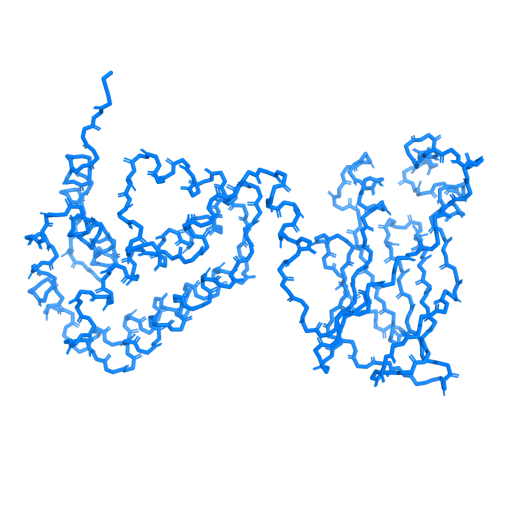R A 1 178 ? -30.901 0.958 25.155 1.00 46.16 178 SER A C 1
ATOM 1397 O O . SER A 1 178 ? -31.379 1.945 24.609 1.00 46.16 178 SER A O 1
ATOM 1399 N N . SER A 1 179 ? -30.751 0.895 26.480 1.00 50.97 179 SER A N 1
ATOM 1400 C CA . SER A 1 179 ? -31.002 1.982 27.426 1.00 50.97 179 SER A CA 1
ATOM 1401 C C . SER A 1 179 ? -29.822 2.946 27.602 1.00 50.97 179 SER A C 1
ATOM 1403 O O . SER A 1 179 ? -29.946 3.904 28.364 1.00 50.97 179 SER A O 1
ATOM 1405 N N . VAL A 1 180 ? -28.666 2.685 26.980 1.00 53.25 180 VAL A N 1
ATOM 1406 C CA . VAL A 1 180 ? -27.466 3.512 27.152 1.00 53.25 180 VAL A CA 1
ATOM 1407 C C . VAL A 1 180 ? -27.374 4.552 26.016 1.00 53.25 180 VAL A C 1
ATOM 1409 O O . VAL A 1 180 ? -27.358 4.154 24.853 1.00 53.25 180 VAL A O 1
ATOM 1412 N N . PRO A 1 181 ? -27.320 5.867 26.323 1.00 54.62 181 PRO A N 1
ATOM 1413 C CA . PRO A 1 181 ? -27.242 6.936 25.318 1.00 54.62 181 PRO A CA 1
ATOM 1414 C C . PRO A 1 181 ? -26.008 6.810 24.412 1.00 54.62 181 PRO A C 1
ATOM 1416 O O . PRO A 1 181 ? -24.999 6.228 24.813 1.00 54.62 181 PRO A O 1
ATOM 1419 N N . ALA A 1 182 ? -26.075 7.349 23.192 1.00 58.75 182 ALA A N 1
ATOM 1420 C CA . ALA A 1 182 ? -24.979 7.248 22.222 1.00 58.75 182 ALA A CA 1
ATOM 1421 C C . ALA A 1 182 ? -23.708 7.955 22.734 1.00 58.75 182 ALA A C 1
ATOM 1423 O O . ALA A 1 182 ? -23.789 8.929 23.482 1.00 58.75 182 ALA A O 1
ATOM 1424 N N . LEU A 1 183 ? -22.516 7.514 22.318 1.00 61.91 183 LEU A N 1
ATOM 1425 C CA . LEU A 1 183 ? -21.235 8.035 22.829 1.00 61.91 183 LEU A CA 1
ATOM 1426 C C . LEU A 1 183 ? -21.095 9.555 22.583 1.00 61.91 183 LEU A C 1
ATOM 1428 O O . LEU A 1 183 ? -20.591 10.289 23.435 1.00 61.91 183 LEU A O 1
ATOM 1432 N N . ALA A 1 184 ? -21.663 10.049 21.478 1.00 57.25 184 ALA A N 1
ATOM 1433 C CA . ALA A 1 184 ? -21.791 11.475 21.163 1.00 57.25 184 ALA A CA 1
ATOM 1434 C C . ALA A 1 184 ? -22.661 12.274 22.159 1.00 57.25 184 ALA A C 1
ATOM 1436 O O . ALA A 1 184 ? -22.420 13.461 22.365 1.00 57.25 184 ALA A O 1
ATOM 1437 N N . GLU A 1 185 ? -23.642 11.638 22.803 1.00 55.06 185 GLU A N 1
ATOM 1438 C CA . GLU A 1 185 ? -24.520 12.244 23.819 1.00 55.06 185 GLU A CA 1
ATOM 1439 C C . GLU A 1 185 ? -23.873 12.248 25.214 1.00 55.06 185 GLU A C 1
ATOM 1441 O O . GLU A 1 185 ? -24.270 13.010 26.098 1.00 55.06 185 GLU A O 1
ATOM 1446 N N . VAL A 1 186 ? -22.865 11.394 25.420 1.00 62.34 186 VAL A N 1
ATOM 1447 C CA . VAL A 1 186 ? -22.139 11.223 26.689 1.00 62.34 186 VAL A CA 1
ATOM 1448 C C . VAL A 1 186 ? -20.802 11.975 26.700 1.00 62.34 186 VAL A C 1
ATOM 1450 O O . VAL A 1 186 ? -20.271 12.263 27.773 1.00 62.34 186 VAL A O 1
ATOM 1453 N N . GLY A 1 187 ? -20.270 12.328 25.527 1.00 58.91 187 GLY A N 1
ATOM 1454 C CA . GLY A 1 187 ? -18.968 12.965 25.318 1.00 58.91 187 GLY A CA 1
ATOM 1455 C C . GLY A 1 187 ? -18.874 14.431 25.754 1.00 58.91 187 GLY A C 1
ATOM 1456 O O . GLY A 1 187 ? -18.482 15.282 24.957 1.00 58.91 187 GLY A O 1
ATOM 1457 N N . GLN A 1 188 ? -19.212 14.739 27.006 1.00 61.75 188 GLN A N 1
ATOM 1458 C CA . GLN A 1 188 ? -18.867 16.013 27.640 1.00 61.75 188 GLN A CA 1
ATOM 1459 C C . GLN A 1 188 ? -17.424 15.958 28.166 1.00 61.75 188 GLN A C 1
ATOM 1461 O O . GLN A 1 188 ? -16.989 14.936 28.706 1.00 61.75 188 GLN A O 1
ATOM 1466 N N . LEU A 1 189 ? -16.689 17.055 27.972 1.00 58.97 189 LEU A N 1
ATOM 1467 C CA . LEU A 1 189 ? -15.335 17.264 28.486 1.00 58.97 189 LEU A CA 1
ATOM 1468 C C . LEU A 1 189 ? -15.399 17.945 29.851 1.00 58.97 189 LEU A C 1
ATOM 1470 O O . LEU A 1 189 ? -16.074 18.967 29.973 1.00 58.97 189 LEU A O 1
ATOM 1474 N N . ASP A 1 190 ? -14.606 17.468 30.807 1.00 58.53 190 ASP A N 1
ATOM 1475 C CA . ASP A 1 190 ? -14.274 18.244 32.002 1.00 58.53 190 ASP A CA 1
ATOM 1476 C C . ASP A 1 190 ? -12.898 18.871 31.771 1.00 58.53 190 ASP A C 1
ATOM 1478 O O . ASP A 1 190 ? -11.887 18.179 31.732 1.00 58.53 190 ASP A O 1
ATOM 1482 N N . ALA A 1 191 ? -12.842 20.183 31.522 1.00 61.72 191 ALA A N 1
ATOM 1483 C CA . ALA A 1 191 ? -11.581 20.920 31.347 1.00 61.72 191 ALA A CA 1
ATOM 1484 C C . ALA A 1 191 ? -10.572 20.289 30.346 1.00 61.72 191 ALA A C 1
ATOM 1486 O O . ALA A 1 191 ? -9.360 20.410 30.512 1.00 61.72 191 ALA A O 1
ATOM 1487 N N . GLY A 1 192 ? -11.065 19.626 29.290 1.00 72.50 192 GLY A N 1
ATOM 1488 C CA . GLY A 1 192 ? -10.244 19.007 28.237 1.00 72.50 192 GLY A CA 1
ATOM 1489 C C . GLY A 1 192 ? -9.864 17.537 28.466 1.00 72.50 192 GLY A C 1
ATOM 1490 O O . GLY A 1 192 ? -9.310 16.916 27.553 1.00 72.50 192 GLY A O 1
ATOM 1491 N N . THR A 1 193 ? -10.199 16.946 29.615 1.00 83.44 193 THR A N 1
ATOM 1492 C CA . THR A 1 193 ? -10.022 15.510 29.889 1.00 83.44 193 THR A CA 1
ATOM 1493 C C . THR A 1 193 ? -11.326 14.730 29.650 1.00 83.44 193 THR A C 1
ATOM 1495 O O . THR A 1 193 ? -12.412 15.326 29.597 1.00 83.44 193 THR A O 1
ATOM 1498 N N . PRO A 1 194 ? -11.259 13.397 29.455 1.00 84.25 194 PRO A N 1
ATOM 1499 C CA . PRO A 1 194 ? -12.456 12.562 29.423 1.00 84.25 194 PRO A CA 1
ATOM 1500 C C . PRO A 1 194 ? -13.217 12.676 30.746 1.00 84.25 194 PRO A C 1
ATOM 1502 O O . PRO A 1 194 ? -12.649 12.408 31.805 1.00 84.25 194 PRO A O 1
ATOM 1505 N N . SER A 1 195 ? -14.503 13.024 30.693 1.00 84.12 195 SER A N 1
ATOM 1506 C CA . SER A 1 195 ? -15.343 13.029 31.895 1.00 84.12 195 SER A CA 1
ATOM 1507 C C . SER A 1 195 ? -15.482 11.623 32.480 1.00 84.12 195 SER A C 1
ATOM 1509 O O . SER A 1 195 ? -15.451 10.614 31.766 1.00 84.12 195 SER A O 1
ATOM 1511 N N . ASP A 1 196 ? -15.729 11.530 33.785 1.00 84.25 196 ASP A N 1
ATOM 1512 C CA . ASP A 1 196 ? -15.934 10.237 34.453 1.00 84.25 196 ASP A CA 1
ATOM 1513 C C . ASP A 1 196 ? -17.135 9.465 33.900 1.00 84.25 196 ASP A C 1
ATOM 1515 O O . ASP A 1 196 ? -17.207 8.239 34.011 1.00 84.25 196 ASP A O 1
ATOM 1519 N N . ARG A 1 197 ? -18.098 10.180 33.308 1.00 79.75 197 ARG A N 1
ATOM 1520 C CA . ARG A 1 197 ? -19.240 9.579 32.621 1.00 79.75 197 ARG A CA 1
ATOM 1521 C C . ARG A 1 197 ? -18.807 8.898 31.321 1.00 79.75 197 ARG A C 1
ATOM 1523 O O . ARG A 1 197 ? -19.233 7.774 31.068 1.00 79.75 197 ARG A O 1
ATOM 1530 N N . LEU A 1 198 ? -17.942 9.542 30.536 1.00 83.12 198 LEU A N 1
ATOM 1531 C CA . LEU A 1 198 ? -17.372 8.971 29.315 1.00 83.12 198 LEU A CA 1
ATOM 1532 C C . LEU A 1 198 ? -16.477 7.764 29.624 1.00 83.12 198 LEU A C 1
ATOM 1534 O O . LEU A 1 198 ? -16.606 6.732 28.966 1.00 83.12 198 LEU A O 1
ATOM 1538 N N . LYS A 1 199 ? -15.624 7.862 30.653 1.00 88.00 199 LYS A N 1
ATOM 1539 C CA . LYS A 1 199 ? -14.778 6.743 31.097 1.00 88.00 199 LYS A CA 1
ATOM 1540 C C . LYS A 1 199 ? -15.614 5.509 31.416 1.00 88.00 199 LYS A C 1
ATOM 1542 O O . LYS A 1 199 ? -15.398 4.463 30.816 1.00 88.00 199 LYS A O 1
ATOM 1547 N N . ARG A 1 200 ? -16.631 5.663 32.272 1.00 83.19 200 ARG A N 1
ATOM 1548 C CA . ARG A 1 200 ? -17.558 4.582 32.647 1.00 83.19 200 ARG A CA 1
ATOM 1549 C C . ARG A 1 200 ? -18.325 4.009 31.459 1.00 83.19 200 ARG A C 1
ATOM 1551 O O . ARG A 1 200 ? -18.578 2.813 31.413 1.00 83.19 200 ARG A O 1
ATOM 1558 N N . TYR A 1 201 ? -18.709 4.851 30.502 1.00 80.38 201 TYR A N 1
ATOM 1559 C CA . TYR A 1 201 ? -19.402 4.391 29.301 1.00 80.38 201 TYR A CA 1
ATOM 1560 C C . TYR A 1 201 ? -18.513 3.493 28.432 1.00 80.38 201 TYR A C 1
ATOM 1562 O O . TYR A 1 201 ? -18.958 2.451 27.939 1.00 80.38 201 TYR A O 1
ATOM 1570 N N . PHE A 1 202 ? -17.264 3.906 28.227 1.00 82.44 202 PHE A N 1
ATOM 1571 C CA . PHE A 1 202 ? -16.320 3.218 27.352 1.00 82.44 202 PHE A CA 1
ATOM 1572 C C . PHE A 1 202 ? -15.709 1.966 28.000 1.00 82.44 202 PHE A C 1
ATOM 1574 O O . PHE A 1 202 ? -15.410 0.993 27.302 1.00 82.44 202 PHE A O 1
ATOM 1581 N N . GLU A 1 203 ? -15.564 1.985 29.324 1.00 86.81 203 GLU A N 1
ATOM 1582 C CA . GLU A 1 203 ? -14.918 0.936 30.103 1.00 86.81 203 GLU A CA 1
ATOM 1583 C C . GLU A 1 203 ? -15.588 -0.431 29.924 1.00 86.81 203 GLU A C 1
ATOM 1585 O O . GLU A 1 203 ? -16.801 -0.599 30.077 1.00 86.81 203 GLU A O 1
ATOM 1590 N N . ARG A 1 204 ? -14.772 -1.430 29.596 1.00 84.56 204 ARG A N 1
ATOM 1591 C CA . ARG A 1 204 ? -15.136 -2.847 29.627 1.00 84.56 204 ARG A CA 1
ATOM 1592 C C . ARG A 1 204 ? -14.009 -3.572 30.330 1.00 84.56 204 ARG A C 1
ATOM 1594 O O . ARG A 1 204 ? -12.868 -3.436 29.907 1.00 84.56 204 ARG A O 1
ATOM 1601 N N . LEU A 1 205 ? -14.330 -4.302 31.386 1.00 84.81 205 LEU A N 1
ATOM 1602 C CA . LEU A 1 205 ? -13.348 -5.029 32.178 1.00 84.81 205 LEU A CA 1
ATOM 1603 C C . LEU A 1 205 ? -13.583 -6.526 32.025 1.00 84.81 205 LEU A C 1
ATOM 1605 O O . LEU A 1 205 ? -14.734 -6.966 31.976 1.00 84.81 205 LEU A O 1
ATOM 1609 N N . ASP A 1 206 ? -12.479 -7.256 31.932 1.00 82.75 206 ASP A N 1
ATOM 1610 C CA . ASP A 1 206 ? -12.368 -8.711 31.998 1.00 82.75 206 ASP A CA 1
ATOM 1611 C C . ASP A 1 206 ? -13.348 -9.433 31.075 1.00 82.75 206 ASP A C 1
ATOM 1613 O O . ASP A 1 206 ? -13.978 -10.433 31.431 1.00 82.75 206 ASP A O 1
ATOM 1617 N N . VAL A 1 207 ? -13.501 -8.909 29.857 1.00 81.50 207 VAL A N 1
ATOM 1618 C CA . VAL A 1 207 ? -14.356 -9.549 28.868 1.00 81.50 207 VAL A CA 1
ATOM 1619 C C . VAL A 1 207 ? -13.667 -10.820 28.408 1.00 81.50 207 VAL A C 1
ATOM 1621 O O . VAL A 1 207 ? -12.625 -10.783 27.756 1.00 81.50 207 VAL A O 1
ATOM 1624 N N . GLY A 1 208 ? -14.265 -11.944 28.794 1.00 78.25 208 GLY A N 1
ATOM 1625 C CA . GLY A 1 208 ? -13.793 -13.270 28.439 1.00 78.25 208 GLY A CA 1
ATOM 1626 C C . GLY A 1 208 ? -13.948 -13.528 26.945 1.00 78.25 208 GLY A C 1
ATOM 1627 O O . GLY A 1 208 ? -15.052 -13.408 26.415 1.00 78.25 208 GLY A O 1
ATOM 1628 N N . VAL A 1 209 ? -12.862 -13.927 26.290 1.00 77.62 209 VAL A N 1
ATOM 1629 C CA . VAL A 1 209 ? -12.842 -14.323 24.884 1.00 77.62 209 VAL A CA 1
ATOM 1630 C C . VAL A 1 209 ? -12.181 -15.683 24.749 1.00 77.62 209 VAL A C 1
ATOM 1632 O O . VAL A 1 209 ? -11.042 -15.874 25.159 1.00 77.62 209 VAL A O 1
ATOM 1635 N N . GLU A 1 210 ? -12.891 -16.646 24.173 1.00 77.19 210 GLU A N 1
ATOM 1636 C CA . GLU A 1 210 ? -12.346 -17.978 23.926 1.00 77.19 210 GLU A CA 1
ATOM 1637 C C . GLU A 1 210 ? -11.720 -18.043 22.529 1.00 77.19 210 GLU A C 1
ATOM 1639 O O . GLU A 1 210 ? -12.401 -17.861 21.520 1.00 77.19 210 GLU A O 1
ATOM 1644 N N . MET A 1 211 ? -10.412 -18.298 22.469 1.00 68.12 211 MET A N 1
ATOM 1645 C CA . MET A 1 211 ? -9.663 -18.436 21.223 1.00 68.12 211 MET A CA 1
ATOM 1646 C C . MET A 1 211 ? -9.136 -19.872 21.061 1.00 68.12 211 MET A C 1
ATOM 1648 O O . MET A 1 211 ? -8.400 -20.347 21.926 1.00 68.12 211 MET A O 1
ATOM 1652 N N . PRO A 1 212 ? -9.412 -20.562 19.936 1.00 62.12 212 PRO A N 1
ATOM 1653 C CA . PRO A 1 212 ? -9.021 -21.955 19.708 1.00 62.12 212 PRO A CA 1
ATOM 1654 C C . PRO A 1 212 ? -7.533 -22.271 19.917 1.00 62.12 212 PRO A C 1
ATOM 1656 O O . PRO A 1 212 ? -7.196 -23.382 20.308 1.00 62.12 212 PRO A O 1
ATOM 1659 N N . SER A 1 213 ? -6.640 -21.316 19.650 1.00 65.06 213 SER A N 1
ATOM 1660 C CA . SER A 1 213 ? -5.182 -21.488 19.722 1.00 65.06 213 SER A CA 1
ATOM 1661 C C . SER A 1 213 ? -4.539 -20.925 20.990 1.00 65.06 213 SER A C 1
ATOM 1663 O O . SER A 1 213 ? -3.402 -21.273 21.299 1.00 65.06 213 SER A O 1
ATOM 1665 N N . LEU A 1 214 ? -5.246 -20.060 21.722 1.00 67.44 214 LEU A N 1
ATOM 1666 C CA . LEU A 1 214 ? -4.717 -19.339 22.887 1.00 67.44 214 LEU A CA 1
ATOM 1667 C C . LEU A 1 214 ? -5.481 -19.652 24.180 1.00 67.44 214 LEU A C 1
ATOM 1669 O O . LEU A 1 214 ? -5.023 -19.282 25.262 1.00 67.44 214 LEU A O 1
ATOM 1673 N N . GLY A 1 215 ? -6.588 -20.391 24.098 1.00 75.75 215 GLY A N 1
ATOM 1674 C CA . GLY A 1 215 ? -7.474 -20.646 25.226 1.00 75.75 215 GLY A CA 1
ATOM 1675 C C . GLY A 1 215 ? -8.312 -19.415 25.563 1.00 75.75 215 GLY A C 1
ATOM 1676 O O . GLY A 1 215 ? -8.607 -18.588 24.698 1.00 75.75 215 GLY A O 1
ATOM 1677 N N . LYS A 1 216 ? -8.722 -19.305 26.824 1.00 85.31 216 LYS A N 1
ATOM 1678 C CA . LYS A 1 216 ? -9.552 -18.199 27.294 1.00 85.31 216 LYS A CA 1
ATOM 1679 C C . LYS A 1 216 ? -8.688 -16.992 27.669 1.00 85.31 216 LYS A C 1
ATOM 1681 O O . LYS A 1 216 ? -7.733 -17.113 28.438 1.00 85.31 216 LYS A O 1
ATOM 1686 N N . LEU A 1 217 ? -9.023 -15.855 27.074 1.00 85.56 217 LEU A N 1
ATOM 1687 C CA . LEU A 1 217 ? -8.423 -14.547 27.299 1.00 85.56 217 LEU A CA 1
ATOM 1688 C C . LEU A 1 217 ? -9.385 -13.668 28.097 1.00 85.56 217 LEU A C 1
ATOM 1690 O O . LEU A 1 217 ? -10.595 -13.739 27.892 1.00 85.56 217 LEU A O 1
ATOM 1694 N N . ALA A 1 218 ? -8.847 -12.793 28.934 1.00 88.38 218 ALA A N 1
ATOM 1695 C CA . ALA A 1 218 ? -9.544 -11.661 29.524 1.00 88.38 218 ALA A CA 1
ATOM 1696 C C . ALA A 1 218 ? -9.047 -10.383 28.843 1.00 88.38 218 ALA A C 1
ATOM 1698 O O . ALA A 1 218 ? -7.846 -10.108 28.807 1.00 88.38 218 ALA A O 1
ATOM 1699 N N . VAL A 1 219 ? -9.977 -9.611 28.279 1.00 87.75 219 VAL A N 1
ATOM 1700 C CA . VAL A 1 219 ? -9.665 -8.366 27.575 1.00 87.75 219 VAL A CA 1
ATOM 1701 C C . VAL A 1 219 ? -10.378 -7.209 28.249 1.00 87.75 219 VAL A C 1
ATOM 1703 O O . VAL A 1 219 ? -11.609 -7.160 28.328 1.00 87.75 219 VAL A O 1
ATOM 1706 N N . SER A 1 220 ? -9.584 -6.249 28.700 1.00 89.44 220 SER A N 1
ATOM 1707 C CA . SER A 1 220 ? -10.040 -5.033 29.357 1.00 89.44 220 SER A CA 1
ATOM 1708 C C . SER A 1 220 ? -9.702 -3.825 28.495 1.00 89.44 220 SER A C 1
ATOM 1710 O O . SER A 1 220 ? -8.617 -3.743 27.927 1.00 89.44 220 SER A O 1
ATOM 1712 N N . ARG A 1 221 ? -10.609 -2.851 28.412 1.00 89.25 221 ARG A N 1
ATOM 1713 C CA . ARG A 1 221 ? -10.350 -1.541 27.807 1.00 89.25 221 ARG A CA 1
ATOM 1714 C C . ARG A 1 221 ? -10.903 -0.417 28.670 1.00 89.25 221 ARG A C 1
ATOM 1716 O O . ARG A 1 221 ? -12.030 -0.489 29.157 1.00 89.25 221 ARG A O 1
ATOM 1723 N N . ARG A 1 222 ? -10.133 0.657 28.806 1.00 92.88 222 ARG A N 1
ATOM 1724 C CA . ARG A 1 222 ? -10.520 1.899 29.494 1.00 92.88 222 ARG A CA 1
ATOM 1725 C C . ARG A 1 222 ? -9.882 3.099 28.808 1.00 92.88 222 ARG A C 1
ATOM 1727 O O . ARG A 1 222 ? -8.982 2.933 27.993 1.00 92.88 222 ARG A O 1
ATOM 1734 N N . ILE A 1 223 ? -10.332 4.303 29.137 1.00 92.50 223 ILE A N 1
ATOM 1735 C CA . ILE A 1 223 ? -9.688 5.542 28.690 1.00 92.50 223 ILE A CA 1
ATOM 1736 C C . ILE A 1 223 ? -9.154 6.308 29.899 1.00 92.50 223 ILE A C 1
ATOM 1738 O O . ILE A 1 223 ? -9.850 6.436 30.906 1.00 92.50 223 ILE A O 1
ATOM 1742 N N . ASP A 1 224 ? -7.907 6.771 29.818 1.00 90.69 224 ASP A N 1
ATOM 1743 C CA . ASP A 1 224 ? -7.261 7.532 30.890 1.00 90.69 224 ASP A CA 1
ATOM 1744 C C . ASP A 1 224 ? -7.486 9.050 30.758 1.00 90.69 224 ASP A C 1
ATOM 1746 O O . ASP A 1 224 ? -8.014 9.545 29.762 1.00 90.69 224 ASP A O 1
ATOM 1750 N N . ASP A 1 225 ? -7.039 9.818 31.755 1.00 89.81 225 ASP A N 1
ATOM 1751 C CA . ASP A 1 225 ? -7.158 11.286 31.763 1.00 89.81 225 ASP A CA 1
ATOM 1752 C C . ASP A 1 225 ? -6.415 11.980 30.613 1.00 89.81 225 ASP A C 1
ATOM 1754 O O . ASP A 1 225 ? -6.651 13.153 30.325 1.00 89.81 225 ASP A O 1
ATOM 1758 N N . ARG A 1 226 ? -5.506 11.265 29.948 1.00 89.25 226 ARG A N 1
ATOM 1759 C CA . ARG A 1 226 ? -4.683 11.761 28.847 1.00 89.25 226 ARG A CA 1
ATOM 1760 C C . ARG A 1 226 ? -5.220 11.324 27.489 1.00 89.25 226 ARG A C 1
ATOM 1762 O O . ARG A 1 226 ? -4.457 11.379 26.534 1.00 89.25 226 ARG A O 1
ATOM 1769 N N . TRP A 1 227 ? -6.487 10.917 27.375 1.00 87.19 227 TRP A N 1
ATOM 1770 C CA . TRP A 1 227 ? -7.075 10.442 26.114 1.00 87.19 227 TRP A CA 1
ATOM 1771 C C . TRP A 1 227 ? -6.357 9.226 25.517 1.00 87.19 227 TRP A C 1
ATOM 1773 O O . TRP A 1 227 ? -6.366 9.030 24.302 1.00 87.19 227 TRP A O 1
ATOM 1783 N N . ARG A 1 228 ? -5.741 8.385 26.350 1.00 92.38 228 ARG A N 1
ATOM 1784 C CA . ARG A 1 228 ? -5.180 7.114 25.896 1.00 92.38 228 ARG A CA 1
ATOM 1785 C C . ARG A 1 228 ? -6.156 5.999 26.201 1.00 92.38 228 ARG A C 1
ATOM 1787 O O . ARG A 1 228 ? -6.592 5.840 27.342 1.00 92.38 228 ARG A O 1
ATOM 1794 N N . VAL A 1 229 ? -6.480 5.220 25.179 1.00 91.62 229 VAL A N 1
ATOM 1795 C CA . VAL A 1 229 ? -7.194 3.962 25.365 1.00 91.62 229 VAL A CA 1
ATOM 1796 C C . VAL A 1 229 ? -6.183 2.941 25.861 1.00 91.62 229 VAL A C 1
ATOM 1798 O O . VAL A 1 229 ? -5.214 2.634 25.171 1.00 91.62 229 VAL A O 1
ATOM 1801 N N . VAL A 1 230 ? -6.401 2.463 27.079 1.00 94.38 230 VAL A N 1
ATOM 1802 C CA . VAL A 1 230 ? -5.602 1.430 27.727 1.00 94.38 230 VAL A CA 1
ATOM 1803 C C . VAL A 1 230 ? -6.301 0.103 27.515 1.00 94.38 230 VAL A C 1
ATOM 1805 O O . VAL A 1 230 ? -7.467 -0.032 27.886 1.00 94.38 230 VAL A O 1
ATOM 1808 N N . ILE A 1 231 ? -5.594 -0.845 26.916 1.00 93.38 231 ILE A N 1
ATOM 1809 C CA . ILE A 1 231 ? -6.069 -2.196 26.638 1.00 93.38 231 ILE A CA 1
ATOM 1810 C C . ILE A 1 231 ? -5.181 -3.160 27.418 1.00 93.38 231 ILE A C 1
ATOM 1812 O O . ILE A 1 231 ? -3.969 -3.135 27.233 1.00 93.38 231 ILE A O 1
ATOM 1816 N N . ASP A 1 232 ? -5.766 -3.975 28.287 1.00 92.38 232 ASP A N 1
ATOM 1817 C CA . ASP A 1 232 ? -5.066 -5.062 28.977 1.00 92.38 232 ASP A CA 1
ATOM 1818 C C . ASP A 1 232 ? -5.573 -6.395 28.427 1.00 92.38 232 ASP A C 1
ATOM 1820 O O . ASP A 1 232 ? -6.779 -6.571 28.228 1.00 92.38 232 ASP A O 1
ATOM 1824 N N . ILE A 1 233 ? -4.644 -7.306 28.146 1.00 89.81 233 ILE A N 1
ATOM 1825 C CA . ILE A 1 233 ? -4.928 -8.618 27.569 1.00 89.81 233 ILE A CA 1
ATOM 1826 C C . ILE A 1 233 ? -4.179 -9.659 28.387 1.00 89.81 233 ILE A C 1
ATOM 1828 O O . ILE A 1 233 ? -2.948 -9.687 28.401 1.00 89.81 233 ILE A O 1
ATOM 1832 N N . GLU A 1 234 ? -4.935 -10.531 29.036 1.00 89.69 234 GLU A N 1
ATOM 1833 C CA . GLU A 1 234 ? -4.413 -11.553 29.937 1.00 89.69 234 GLU A CA 1
ATOM 1834 C C . GLU A 1 234 ? -4.984 -12.918 29.554 1.00 89.69 234 GLU A C 1
ATOM 1836 O O . GLU A 1 234 ? -6.087 -13.015 29.014 1.00 89.69 234 GLU A O 1
ATOM 1841 N N . ARG A 1 235 ? -4.237 -13.995 29.801 1.00 86.50 235 ARG A N 1
ATOM 1842 C CA . ARG A 1 235 ? -4.764 -15.362 29.698 1.00 86.50 235 ARG A CA 1
ATOM 1843 C C . ARG A 1 235 ? -5.323 -15.785 31.050 1.00 86.50 235 ARG A C 1
ATOM 1845 O O . ARG A 1 235 ? -4.801 -15.382 32.086 1.00 86.50 235 ARG A O 1
ATOM 1852 N N . ASP A 1 236 ? -6.329 -16.657 31.050 1.00 79.88 236 ASP A N 1
ATOM 1853 C CA . ASP A 1 236 ? -6.906 -17.211 32.288 1.00 79.88 236 ASP A CA 1
ATOM 1854 C C . ASP A 1 236 ? -5.861 -17.947 33.161 1.00 79.88 236 ASP A C 1
ATOM 1856 O O . ASP A 1 236 ? -6.052 -18.094 34.367 1.00 79.88 236 ASP A O 1
ATOM 1860 N N . ASP A 1 237 ? -4.751 -18.406 32.568 1.00 78.69 237 ASP A N 1
ATOM 1861 C CA . ASP A 1 237 ? -3.627 -19.038 33.273 1.00 78.69 237 ASP A CA 1
ATOM 1862 C C . ASP A 1 237 ? -2.601 -18.037 33.848 1.00 78.69 237 ASP A C 1
ATOM 1864 O O . ASP A 1 237 ? -1.602 -18.448 34.442 1.00 78.69 237 ASP A O 1
ATOM 1868 N N . GLY A 1 238 ? -2.842 -16.731 33.691 1.00 74.56 238 GLY A N 1
ATOM 1869 C CA . GLY A 1 238 ? -1.976 -15.651 34.163 1.00 74.56 238 GLY A CA 1
ATOM 1870 C C . GLY A 1 238 ? -0.740 -15.402 33.295 1.00 74.56 238 GLY A C 1
ATOM 1871 O O . GLY A 1 238 ? 0.112 -14.596 33.675 1.00 74.56 238 GLY A O 1
ATOM 1872 N N . THR A 1 239 ? -0.606 -16.075 32.147 1.00 81.44 239 THR A N 1
ATOM 1873 C CA . THR A 1 239 ? 0.489 -15.821 31.201 1.00 81.44 239 THR A CA 1
ATOM 1874 C C . THR A 1 239 ? 0.144 -14.705 30.215 1.00 81.44 239 THR A C 1
ATOM 1876 O O . THR A 1 239 ? -1.019 -14.441 29.902 1.00 81.44 239 THR A O 1
ATOM 1879 N N . VAL A 1 240 ? 1.177 -14.020 29.719 1.00 78.69 240 VAL A N 1
ATOM 1880 C CA . VAL A 1 240 ? 1.023 -12.940 28.738 1.00 78.69 240 VAL A CA 1
ATOM 1881 C C . VAL A 1 240 ? 0.974 -13.567 27.345 1.00 78.69 240 VAL A C 1
ATOM 1883 O O . VAL A 1 240 ? 1.880 -14.330 27.007 1.00 78.69 240 VAL A O 1
ATOM 1886 N N . PRO A 1 241 ? -0.057 -13.289 26.533 1.00 78.25 241 PRO A N 1
ATOM 1887 C CA . PRO A 1 241 ? -0.117 -13.817 25.179 1.00 78.25 241 PRO A CA 1
ATOM 1888 C C . PRO A 1 241 ? 0.892 -13.111 24.258 1.00 78.25 241 PRO A C 1
ATOM 1890 O O . PRO A 1 241 ? 1.158 -11.917 24.412 1.00 78.25 241 PRO A O 1
ATOM 1893 N N . ASP A 1 242 ? 1.414 -13.838 23.265 1.00 79.56 242 ASP A N 1
ATOM 1894 C CA . ASP A 1 242 ? 2.351 -13.315 22.260 1.00 79.56 242 ASP A CA 1
ATOM 1895 C C . ASP A 1 242 ? 1.632 -12.396 21.257 1.00 79.56 242 ASP A C 1
ATOM 1897 O O . ASP A 1 242 ? 1.236 -12.800 20.158 1.00 79.56 242 ASP A O 1
ATOM 1901 N N . ILE A 1 243 ? 1.418 -11.147 21.667 1.00 75.50 243 ILE A N 1
ATOM 1902 C CA . ILE A 1 243 ? 0.724 -10.121 20.887 1.00 75.50 243 ILE A CA 1
ATOM 1903 C C . ILE A 1 243 ? 1.714 -9.449 19.930 1.00 75.50 243 ILE A C 1
ATOM 1905 O O . ILE A 1 243 ? 2.720 -8.879 20.347 1.00 75.50 243 ILE A O 1
ATOM 1909 N N . GLU A 1 244 ? 1.401 -9.489 18.641 1.00 66.88 244 GLU A N 1
ATOM 1910 C CA . GLU A 1 244 ? 2.141 -8.817 17.571 1.00 66.88 244 GLU A CA 1
ATOM 1911 C C . GLU A 1 244 ? 1.674 -7.365 17.399 1.00 66.88 244 GLU A C 1
ATOM 1913 O O . GLU A 1 244 ? 2.479 -6.462 17.180 1.00 66.88 244 GLU A O 1
ATOM 1918 N N . MET A 1 245 ? 0.365 -7.127 17.515 1.00 75.00 245 MET A N 1
ATOM 1919 C CA . MET A 1 245 ? -0.242 -5.829 17.233 1.00 75.00 245 MET A CA 1
ATOM 1920 C C . MET A 1 245 ? -1.519 -5.628 18.044 1.00 75.00 245 MET A C 1
ATOM 1922 O O . MET A 1 245 ? -2.310 -6.548 18.224 1.00 75.00 245 MET A O 1
ATOM 1926 N N . VAL A 1 246 ? -1.792 -4.383 18.424 1.00 70.88 246 VAL A N 1
ATOM 1927 C CA . VAL A 1 246 ? -3.115 -3.937 18.876 1.00 70.88 246 VAL A CA 1
ATOM 1928 C C . VAL A 1 246 ? -3.505 -2.703 18.079 1.00 70.88 246 VAL A C 1
ATOM 1930 O O . VAL A 1 246 ? -2.663 -1.844 17.840 1.00 70.88 246 VAL A O 1
ATOM 1933 N N . ARG A 1 247 ? -4.767 -2.589 17.662 1.00 70.69 247 ARG A N 1
ATOM 1934 C CA . ARG A 1 247 ? -5.300 -1.383 17.017 1.00 70.69 247 ARG A CA 1
ATOM 1935 C C . ARG A 1 247 ? -6.734 -1.090 17.438 1.00 70.69 247 ARG A C 1
ATOM 1937 O O . ARG A 1 247 ? -7.520 -2.002 17.670 1.00 70.69 247 ARG A O 1
ATOM 1944 N N . LEU A 1 248 ? -7.089 0.188 17.469 1.00 66.69 248 LEU A N 1
ATOM 1945 C CA . LEU A 1 248 ? -8.467 0.655 17.610 1.00 66.69 248 LEU A CA 1
ATOM 1946 C C . LEU A 1 248 ? -8.925 1.218 16.261 1.00 66.69 248 LEU A C 1
ATOM 1948 O O . LEU A 1 248 ? -8.495 2.293 15.839 1.00 66.69 248 LEU A O 1
ATOM 1952 N N . GLY A 1 249 ? -9.736 0.457 15.529 1.00 65.31 249 GLY A N 1
ATOM 1953 C CA . GLY A 1 249 ? -10.026 0.734 14.125 1.00 65.31 249 GLY A CA 1
ATOM 1954 C C . GLY A 1 249 ? -8.747 0.692 13.289 1.00 65.31 249 GLY A C 1
ATOM 1955 O O . GLY A 1 249 ? -8.179 -0.376 13.067 1.00 65.31 249 GLY A O 1
ATOM 1956 N N . ARG A 1 250 ? -8.290 1.855 12.816 1.00 56.00 250 ARG A N 1
ATOM 1957 C CA . ARG A 1 250 ? -7.028 2.011 12.066 1.00 56.00 250 ARG A CA 1
ATOM 1958 C C . ARG A 1 250 ? -5.873 2.551 12.915 1.00 56.00 250 ARG A C 1
ATOM 1960 O O . ARG A 1 250 ? -4.772 2.678 12.401 1.00 56.00 250 ARG A O 1
ATOM 1967 N N . LEU A 1 251 ? -6.110 2.884 14.186 1.00 56.81 251 LEU A N 1
ATOM 1968 C CA . LEU A 1 251 ? -5.083 3.477 15.039 1.00 56.81 251 LEU A CA 1
ATOM 1969 C C . LEU A 1 251 ? -4.227 2.401 15.699 1.00 56.81 251 LEU A C 1
ATOM 1971 O O . LEU A 1 251 ? -4.781 1.619 16.476 1.00 56.81 251 LEU A O 1
ATOM 1975 N N . PRO A 1 252 ? -2.910 2.368 15.443 1.00 64.94 252 PRO A N 1
ATOM 1976 C CA . PRO A 1 252 ? -2.028 1.416 16.091 1.00 64.94 252 PRO A CA 1
ATOM 1977 C C . PRO A 1 252 ? -1.879 1.750 17.577 1.00 64.94 252 PRO A C 1
ATOM 1979 O O . PRO A 1 252 ? -1.781 2.911 17.982 1.00 64.94 252 PRO A O 1
ATOM 1982 N N . GLY A 1 253 ? -1.868 0.705 18.390 1.00 70.94 253 GLY A N 1
ATOM 1983 C CA . GLY A 1 253 ? -1.476 0.752 19.785 1.00 70.94 253 GLY A CA 1
ATOM 1984 C C . GLY A 1 253 ? 0.024 0.550 19.934 1.00 70.94 253 GLY A C 1
ATOM 1985 O O . GLY A 1 253 ? 0.674 -0.071 19.097 1.00 70.94 253 GLY A O 1
ATOM 1986 N N . GLN A 1 254 ? 0.562 1.050 21.037 1.00 79.56 254 GLN A N 1
ATOM 1987 C CA . GLN A 1 254 ? 1.939 0.822 21.456 1.00 79.56 254 GLN A CA 1
ATOM 1988 C C . GLN A 1 254 ? 1.949 -0.020 22.733 1.00 79.56 254 GLN A C 1
ATOM 1990 O O . GLN A 1 254 ? 1.127 0.236 23.618 1.00 79.56 254 GLN A O 1
ATOM 1995 N N . PRO A 1 255 ? 2.857 -1.000 22.863 1.00 86.06 255 PRO A N 1
ATOM 1996 C CA . PRO A 1 255 ? 2.978 -1.771 24.090 1.00 86.06 255 PRO A CA 1
ATOM 1997 C C . PRO A 1 255 ? 3.416 -0.851 25.232 1.00 86.06 255 PRO A C 1
ATOM 1999 O O . PRO A 1 255 ? 4.288 0.008 25.069 1.00 86.06 255 PRO A O 1
ATOM 2002 N N . ALA A 1 256 ? 2.795 -1.011 26.394 1.00 89.06 256 ALA A N 1
ATOM 2003 C CA . ALA A 1 256 ? 3.169 -0.264 27.579 1.00 89.06 256 ALA A CA 1
ATOM 2004 C C . ALA A 1 256 ? 4.427 -0.879 28.205 1.00 89.06 256 ALA A C 1
ATOM 2006 O O . ALA A 1 256 ? 4.585 -2.096 28.267 1.00 89.06 256 ALA A O 1
ATOM 2007 N N . THR A 1 257 ? 5.339 -0.034 28.675 1.00 84.88 257 THR A N 1
ATOM 2008 C CA . THR A 1 257 ? 6.611 -0.483 29.259 1.00 84.88 257 THR A CA 1
ATOM 2009 C C . THR A 1 257 ? 6.470 -0.976 30.699 1.00 84.88 257 THR A C 1
ATOM 2011 O O . THR A 1 257 ? 7.363 -1.652 31.202 1.00 84.88 257 THR A O 1
ATOM 2014 N N . ASP A 1 258 ? 5.375 -0.622 31.372 1.00 85.62 258 ASP A N 1
ATOM 2015 C CA . ASP A 1 258 ? 5.129 -0.847 32.797 1.00 85.62 258 ASP A CA 1
ATOM 2016 C C . ASP A 1 258 ? 4.327 -2.120 33.099 1.00 85.62 258 ASP A C 1
ATOM 2018 O O . ASP A 1 258 ? 4.333 -2.580 34.240 1.00 85.62 258 ASP A O 1
ATOM 2022 N N . ALA A 1 259 ? 3.643 -2.693 32.107 1.00 85.12 259 ALA A N 1
ATOM 2023 C CA . ALA A 1 259 ? 2.837 -3.897 32.275 1.00 85.12 259 ALA A CA 1
ATOM 2024 C C . ALA A 1 259 ? 2.852 -4.747 30.991 1.00 85.12 259 ALA A C 1
ATOM 2026 O O . ALA A 1 259 ? 2.402 -4.277 29.943 1.00 85.12 259 ALA A O 1
ATOM 2027 N N . PRO A 1 260 ? 3.347 -5.995 31.038 1.00 82.38 260 PRO A N 1
ATOM 2028 C CA . PRO A 1 260 ? 3.319 -6.871 29.875 1.00 82.38 260 PRO A CA 1
ATOM 2029 C C . PRO A 1 260 ? 1.868 -7.261 29.549 1.00 82.38 260 PRO A C 1
ATOM 2031 O O . PRO A 1 260 ? 1.070 -7.499 30.449 1.00 82.38 260 PRO A O 1
ATOM 2034 N N . GLY A 1 261 ? 1.509 -7.273 28.261 1.00 85.19 261 GLY A N 1
ATOM 2035 C CA . GLY A 1 261 ? 0.122 -7.472 27.809 1.00 85.19 261 GLY A CA 1
ATOM 2036 C C . GLY A 1 261 ? -0.732 -6.196 27.781 1.00 85.19 261 GLY A C 1
ATOM 2037 O O . GLY A 1 261 ? -1.844 -6.222 27.251 1.00 85.19 261 GLY A O 1
ATOM 2038 N N . ARG A 1 262 ? -0.210 -5.061 28.272 1.00 93.50 262 ARG A N 1
ATOM 2039 C CA . ARG A 1 262 ? -0.868 -3.755 28.165 1.00 93.50 262 ARG A CA 1
ATOM 2040 C C . ARG A 1 262 ? -0.463 -3.022 26.895 1.00 93.50 262 ARG A C 1
ATOM 2042 O O . ARG A 1 262 ? 0.717 -2.915 26.570 1.00 93.50 262 ARG A O 1
ATOM 2049 N N . TRP A 1 263 ? -1.447 -2.428 26.233 1.00 91.31 263 TRP A N 1
ATOM 2050 C CA . TRP A 1 263 ? -1.281 -1.604 25.043 1.00 91.31 263 TRP A CA 1
ATOM 2051 C C . TRP A 1 263 ? -2.002 -0.266 25.192 1.00 91.31 263 TRP A C 1
ATOM 2053 O O . TRP A 1 263 ? -3.032 -0.158 25.859 1.00 91.31 263 TRP A O 1
ATOM 2063 N N . LEU A 1 264 ? -1.445 0.769 24.570 1.00 91.06 264 LEU A N 1
ATOM 2064 C CA . LEU A 1 264 ? -1.916 2.147 24.646 1.00 91.06 264 LEU A CA 1
ATOM 2065 C C . LEU A 1 264 ? -2.175 2.686 23.240 1.00 91.06 264 LEU A C 1
ATOM 2067 O O . LEU A 1 264 ? -1.268 2.698 22.412 1.00 91.06 264 LEU A O 1
ATOM 2071 N N . VAL A 1 265 ? -3.378 3.190 22.981 1.00 85.31 265 VAL A N 1
ATOM 2072 C CA . VAL A 1 265 ? -3.705 3.923 21.746 1.00 85.31 265 VAL A CA 1
ATOM 2073 C C . VAL A 1 265 ? -3.907 5.396 22.097 1.00 85.31 265 VAL A C 1
ATOM 2075 O O . VAL A 1 265 ? -4.782 5.723 22.899 1.00 85.31 265 VAL A O 1
ATOM 2078 N N . ASP A 1 266 ? -3.096 6.289 21.525 1.00 83.94 266 ASP A N 1
ATOM 2079 C CA . ASP A 1 266 ? -3.147 7.726 21.824 1.00 83.94 266 ASP A CA 1
ATOM 2080 C C . ASP A 1 266 ? -4.186 8.448 20.956 1.00 83.94 266 ASP A C 1
ATOM 2082 O O . ASP A 1 266 ? -4.040 8.548 19.736 1.00 83.94 266 ASP A O 1
ATOM 2086 N N . LEU A 1 267 ? -5.234 8.980 21.592 1.00 80.94 267 LEU A N 1
ATOM 2087 C CA . LEU A 1 267 ? -6.268 9.756 20.912 1.00 80.94 267 LEU A CA 1
ATOM 2088 C C . LEU A 1 267 ? -6.032 11.274 20.998 1.00 80.94 267 LEU A C 1
ATOM 2090 O O . LEU A 1 267 ? -6.773 12.034 20.372 1.00 80.94 267 LEU A O 1
ATOM 2094 N N . ARG A 1 268 ? -5.012 11.754 21.730 1.00 82.69 268 ARG A N 1
ATOM 2095 C CA . ARG A 1 268 ? -4.726 13.198 21.874 1.00 82.69 268 ARG A CA 1
ATOM 2096 C C . ARG A 1 268 ? -4.547 13.940 20.550 1.00 82.69 268 ARG A C 1
ATOM 2098 O O . ARG A 1 268 ? -5.058 15.059 20.483 1.00 82.69 268 ARG A O 1
ATOM 2105 N N . PRO A 1 269 ? -3.890 13.378 19.514 1.00 78.94 269 PRO A N 1
ATOM 2106 C CA . PRO A 1 269 ? -3.699 14.088 18.248 1.00 78.94 269 PRO A CA 1
ATOM 2107 C C . PRO A 1 269 ? -5.003 14.441 17.519 1.00 78.94 269 PRO A C 1
ATOM 2109 O O . PRO A 1 269 ? -4.993 15.295 16.641 1.00 78.94 269 PRO A O 1
ATOM 2112 N N . TRP A 1 270 ? -6.115 13.789 17.864 1.00 71.00 270 TRP A N 1
ATOM 2113 C CA . TRP A 1 270 ? -7.393 13.922 17.168 1.00 71.00 270 TRP A CA 1
ATOM 2114 C C . TRP A 1 270 ? -8.298 14.969 17.812 1.00 71.00 270 TRP A C 1
ATOM 2116 O O . TRP A 1 270 ? -8.236 15.190 19.020 1.00 71.00 270 TRP A O 1
ATOM 2126 N N . GLU A 1 271 ? -9.193 15.564 17.027 1.00 75.44 271 GLU A N 1
ATOM 2127 C CA . GLU A 1 271 ? -10.217 16.483 17.532 1.00 75.44 271 GLU A CA 1
ATOM 2128 C C . GLU A 1 271 ? -11.301 15.746 18.328 1.00 75.44 271 GLU A C 1
ATOM 2130 O O . GLU A 1 271 ? -11.559 14.562 18.105 1.00 75.44 271 GLU A O 1
ATOM 2135 N N . HIS A 1 272 ? -11.998 16.447 19.227 1.00 71.81 272 HIS A N 1
ATOM 2136 C CA . HIS A 1 272 ? -12.964 15.848 20.166 1.00 71.81 272 HIS A CA 1
ATOM 2137 C C . HIS A 1 272 ? -13.950 14.866 19.512 1.00 71.81 272 HIS A C 1
ATOM 2139 O O . HIS A 1 272 ? -14.031 13.705 19.905 1.00 71.81 272 HIS A O 1
ATOM 2145 N N . LEU A 1 273 ? -14.656 15.293 18.461 1.00 67.75 273 LEU A N 1
ATOM 2146 C CA . LEU A 1 273 ? -15.625 14.438 17.763 1.00 67.75 273 LEU A CA 1
ATOM 2147 C C . LEU A 1 273 ? -14.972 13.234 17.069 1.00 67.75 273 LEU A C 1
ATOM 2149 O O . LEU A 1 273 ? -15.592 12.177 16.963 1.00 67.75 273 LEU A O 1
ATOM 2153 N N . GLN A 1 274 ? -13.731 13.377 16.601 1.00 64.44 274 GLN A N 1
ATOM 2154 C CA . GLN A 1 274 ? -12.981 12.273 16.004 1.00 64.44 274 GLN A CA 1
ATOM 2155 C C . GLN A 1 274 ? -12.585 11.257 17.076 1.00 64.44 274 GLN A C 1
ATOM 2157 O O . GLN A 1 274 ? -12.758 10.063 16.847 1.00 64.44 274 GLN A O 1
ATOM 2162 N N . ARG A 1 275 ? -12.155 11.707 18.265 1.00 75.44 275 ARG A N 1
ATOM 2163 C CA . ARG A 1 275 ? -11.858 10.820 19.404 1.00 75.44 275 ARG A CA 1
ATOM 2164 C C . ARG A 1 275 ? -13.060 9.948 19.754 1.00 75.44 275 ARG A C 1
ATOM 2166 O O . ARG A 1 275 ? -12.909 8.738 19.866 1.00 75.44 275 ARG A O 1
ATOM 2173 N N . LEU A 1 276 ? -14.253 10.541 19.853 1.00 71.56 276 LEU A N 1
ATOM 2174 C CA . LEU A 1 276 ? -15.478 9.798 20.174 1.00 71.56 276 LEU A CA 1
ATOM 2175 C C . LEU A 1 276 ? -15.803 8.735 19.111 1.00 71.56 276 LEU A C 1
ATOM 2177 O O . LEU A 1 276 ? -16.105 7.601 19.464 1.00 71.56 276 LEU A O 1
ATOM 2181 N N . ARG A 1 277 ? -15.662 9.054 17.817 1.00 65.12 277 ARG A N 1
ATOM 2182 C CA . ARG A 1 277 ? -15.855 8.074 16.727 1.00 65.12 277 ARG A CA 1
ATOM 2183 C C . ARG A 1 277 ? -14.810 6.957 16.744 1.00 65.12 277 ARG A C 1
ATOM 2185 O O . ARG A 1 277 ? -15.121 5.799 16.484 1.00 65.12 277 ARG A O 1
ATOM 2192 N N . LEU A 1 278 ? -13.562 7.289 17.056 1.00 65.50 278 LEU A N 1
ATOM 2193 C CA . LEU A 1 278 ? -12.482 6.309 17.175 1.00 65.50 278 LEU A CA 1
ATOM 2194 C C . LEU A 1 278 ? -12.714 5.364 18.360 1.00 65.50 278 LEU A C 1
ATOM 2196 O O . LEU A 1 278 ? -12.451 4.174 18.249 1.00 65.50 278 LEU A O 1
ATOM 2200 N N . MET A 1 279 ? -13.291 5.853 19.457 1.00 72.25 279 MET A N 1
ATOM 2201 C CA . MET A 1 279 ? -13.702 5.019 20.593 1.00 72.25 279 MET A CA 1
ATOM 2202 C C . MET A 1 279 ? -14.838 4.039 20.252 1.00 72.25 279 MET A C 1
ATOM 2204 O O . MET A 1 279 ? -14.994 3.024 20.924 1.00 72.25 279 MET A O 1
ATOM 2208 N N . GLU A 1 280 ? -15.618 4.296 19.205 1.00 67.88 280 GLU A N 1
ATOM 2209 C CA . GLU A 1 280 ? -16.629 3.354 18.701 1.00 67.88 280 GLU A CA 1
ATOM 2210 C C . GLU A 1 280 ? -16.043 2.323 17.723 1.00 67.88 280 GLU A C 1
ATOM 2212 O O . GLU A 1 280 ? -16.727 1.379 17.329 1.00 67.88 280 GLU A O 1
ATOM 2217 N N . SER A 1 281 ? -14.775 2.478 17.334 1.00 61.94 281 SER A N 1
ATOM 2218 C CA . SER A 1 281 ? -14.121 1.571 16.396 1.00 61.94 281 SER A CA 1
ATOM 2219 C C . SER A 1 281 ? -13.842 0.201 17.027 1.00 61.94 281 SER A C 1
ATOM 2221 O O . SER A 1 281 ? -13.635 0.099 18.241 1.00 61.94 281 SER A O 1
ATOM 2223 N N . PRO A 1 282 ? -13.799 -0.871 16.216 1.00 63.44 282 PRO A N 1
ATOM 2224 C CA . PRO A 1 282 ? -13.472 -2.198 16.719 1.00 63.44 282 PRO A CA 1
ATOM 2225 C C . PRO A 1 282 ? -12.052 -2.219 17.293 1.00 63.44 282 PRO A C 1
ATOM 2227 O O . PRO A 1 282 ? -11.121 -1.673 16.696 1.00 63.44 282 PRO A O 1
ATOM 2230 N N . LEU A 1 283 ? -11.891 -2.861 18.448 1.00 65.94 283 LEU A N 1
ATOM 2231 C CA . LEU A 1 283 ? -10.577 -3.268 18.933 1.00 65.94 283 LEU A CA 1
ATOM 2232 C C . LEU A 1 283 ? -10.149 -4.483 18.117 1.00 65.94 283 LEU A C 1
ATOM 2234 O O . LEU A 1 283 ? -10.936 -5.414 17.995 1.00 65.94 283 LEU A O 1
ATOM 2238 N N . VAL A 1 284 ? -8.930 -4.460 17.590 1.00 67.12 284 VAL A N 1
ATOM 2239 C CA . VAL A 1 284 ? -8.336 -5.607 16.908 1.00 67.12 284 VAL A CA 1
ATOM 2240 C C . VAL A 1 284 ? -6.990 -5.917 17.536 1.00 67.12 284 VAL A C 1
ATOM 2242 O O . VAL A 1 284 ? -6.161 -5.020 17.702 1.00 67.12 284 VAL A O 1
ATOM 2245 N N . VAL A 1 285 ? -6.759 -7.182 17.853 1.00 68.31 285 VAL A N 1
ATOM 2246 C CA . VAL A 1 285 ? -5.498 -7.676 18.413 1.00 68.31 285 VAL A CA 1
ATOM 2247 C C . VAL A 1 285 ? -4.961 -8.746 17.480 1.00 68.31 285 VAL A C 1
ATOM 2249 O O . VAL A 1 285 ? -5.668 -9.690 17.155 1.00 68.31 285 VAL A O 1
ATOM 2252 N N . GLY A 1 286 ? -3.723 -8.595 17.025 1.00 63.38 286 GLY A N 1
ATOM 2253 C CA . GLY A 1 286 ? -2.993 -9.608 16.275 1.00 63.38 286 GLY A CA 1
ATOM 2254 C C . GLY A 1 286 ? -1.993 -10.329 17.162 1.00 63.38 286 GLY A C 1
ATOM 2255 O O . GLY A 1 286 ? -1.291 -9.697 17.948 1.00 63.38 286 GLY A O 1
ATOM 2256 N N . PHE A 1 287 ? -1.922 -11.645 17.017 1.00 66.50 287 PHE A N 1
ATOM 2257 C CA . PHE A 1 287 ? -0.996 -12.515 17.731 1.00 66.50 287 PHE A CA 1
ATOM 2258 C C . PHE A 1 287 ? 0.037 -13.095 16.760 1.00 66.50 287 PHE A C 1
ATOM 2260 O O . PHE A 1 287 ? -0.279 -13.345 15.597 1.00 66.50 287 PHE A O 1
ATOM 2267 N N . GLN A 1 288 ? 1.250 -13.380 17.244 1.00 60.59 288 GLN A N 1
ATOM 2268 C CA . GLN A 1 288 ? 2.368 -13.859 16.409 1.00 60.59 288 GLN A CA 1
ATOM 2269 C C . GLN A 1 288 ? 2.094 -15.197 15.705 1.00 60.59 288 GLN A C 1
ATOM 2271 O O . GLN A 1 288 ? 2.691 -15.517 14.681 1.00 60.59 288 GLN A O 1
ATOM 2276 N N . ASN A 1 289 ? 1.165 -15.989 16.236 1.00 54.25 289 ASN A N 1
ATOM 2277 C CA . ASN A 1 289 ? 0.703 -17.235 15.625 1.00 54.25 289 ASN A CA 1
ATOM 2278 C C . ASN A 1 289 ? -0.293 -17.008 14.464 1.00 54.25 289 ASN A C 1
ATOM 2280 O O . ASN A 1 289 ? -0.905 -17.960 13.981 1.00 54.25 289 ASN A O 1
ATOM 2284 N N . GLY A 1 290 ? -0.483 -15.756 14.037 1.00 43.12 290 GLY A N 1
ATOM 2285 C CA . GLY A 1 290 ? -1.360 -15.352 12.944 1.00 43.12 290 GLY A CA 1
ATOM 2286 C C . GLY A 1 290 ? -2.832 -15.215 13.331 1.00 43.12 290 GLY A C 1
ATOM 2287 O O . GLY A 1 290 ? -3.637 -14.813 12.490 1.00 43.12 290 GLY A O 1
ATOM 2288 N N . HIS A 1 291 ? -3.212 -15.524 14.574 1.00 51.66 291 HIS A N 1
ATOM 2289 C CA . HIS A 1 291 ? -4.586 -15.352 15.038 1.00 51.66 291 HIS A CA 1
ATOM 2290 C C . HIS A 1 291 ? -4.893 -13.891 15.353 1.00 51.66 291 HIS A C 1
ATOM 2292 O O . HIS A 1 291 ? -3.999 -13.097 15.649 1.00 51.66 291 HIS A O 1
ATOM 2298 N N . ARG A 1 292 ? -6.177 -13.531 15.285 1.00 57.44 292 ARG A N 1
ATOM 2299 C CA . ARG A 1 292 ? -6.646 -12.189 15.629 1.00 57.44 292 ARG A CA 1
ATOM 2300 C C . ARG A 1 292 ? -7.941 -12.239 16.435 1.00 57.44 292 ARG A C 1
ATOM 2302 O O . ARG A 1 292 ? -8.741 -13.155 16.230 1.00 57.44 292 ARG A O 1
ATOM 2309 N N . LEU A 1 293 ? -8.082 -11.265 17.329 1.00 56.41 293 LEU A N 1
ATOM 2310 C CA . LEU A 1 293 ? -9.284 -10.895 18.080 1.00 56.41 293 LEU A CA 1
ATOM 2311 C C . LEU A 1 293 ? -9.848 -9.591 17.514 1.00 56.41 293 LEU A C 1
ATOM 2313 O O . LEU A 1 293 ? -9.011 -8.730 17.150 1.00 56.41 293 LEU A O 1
#

Foldseek 3Di:
DQDDLLVVLVVQLVPQDLPDLVSLLSNQLSQLLNVLVVNNVSNVCSVVSCVVVPPCQQVSLLVVLVVLLVQLVPDAALSVLVSLSSLLSLLSNCVVCVVPGDPNSSVSSVVSNVSSLVRQHDPRSLVNNVVVCVSRPGPPVSGRNNNNCSDDPVVSVVCVVPVDAPPEPPPDDDDDPPPDDALVVQLDDDVNFGDPSSQVVLWDWQPWDADPVQGIKGWTWTADRQLKIKIAIAHPVRDAAQWPWKAQAPFTWDADPPDRRITITGPNVDDSVVSSVSSVGDIWIAHPVRYMD

pLDDT: mean 76.48, std 16.94, range [29.39, 95.94]

Radius of gyration: 24.31 Å; chains: 1; bounding box: 57×43×64 Å